Protein AF-A0A2H5WMI2-F1 (afdb_monomer)

Secondary structure (DSSP, 8-state):
-----------------------------EEGGGEEE-TT-EEEEEESS----S-S-TTPPSSEEEEEESSEEEEEEETTEEEEEEPPHHHHHHHHHHHHHHHHHH--PPPPHHHHHHHHHTT--EEEEEEEEE--BTTBPPEEEEEEEEEEEE--HHHHTT-EEEE--TT-EEEE-SEESS---EEEEE-SS--EEEE--TTS----

Sequence (208 aa):
MRIQYTVLILIVWMMLQTPQTRLASRSEAVDSLFVLLKPGQVYTLRFDKPLPVSGKSESERPPYREWGAGYVEFIEVNPRFIRFRTLTLEEALKEVERTNAKIKKWGGEPVNPDSVRSEYEGGSPFNLVYYLWSPPQGNRPAVNKDLLLVSFSIETPQRLTVAHKKRVGTKGLEIKPMLNRTGARLFLIPEGKGSALYIVPSNKRYSP

Mean predicted aligned error: 10.47 Å

Structure (mmCIF, N/CA/C/O backbone):
data_AF-A0A2H5WMI2-F1
#
_entry.id   AF-A0A2H5WMI2-F1
#
loop_
_atom_site.group_PDB
_atom_site.id
_atom_site.type_symbol
_atom_site.label_atom_id
_atom_site.label_alt_id
_atom_site.label_comp_id
_atom_site.label_asym_id
_atom_site.label_entity_id
_atom_site.label_seq_id
_atom_site.pdbx_PDB_ins_code
_atom_site.Cartn_x
_atom_site.Cartn_y
_atom_site.Cartn_z
_atom_site.occupancy
_atom_site.B_iso_or_equiv
_atom_site.auth_seq_id
_atom_site.auth_comp_id
_atom_site.auth_asym_id
_atom_site.auth_atom_id
_atom_site.pdbx_PDB_model_num
ATOM 1 N N . MET A 1 1 ? -40.026 -20.246 80.525 1.00 38.53 1 MET A N 1
ATOM 2 C CA . MET A 1 1 ? -39.147 -20.179 79.332 1.00 38.53 1 MET A CA 1
ATOM 3 C C . MET A 1 1 ? -39.842 -19.261 78.336 1.00 38.53 1 MET A C 1
ATOM 5 O O . MET A 1 1 ? -40.878 -19.656 77.840 1.00 38.53 1 MET A O 1
ATOM 9 N N . ARG A 1 2 ? -39.609 -17.943 78.273 1.00 36.06 2 ARG A N 1
ATOM 10 C CA . ARG A 1 2 ? -38.432 -17.170 77.816 1.00 36.06 2 ARG A CA 1
ATOM 11 C C . ARG A 1 2 ? -37.850 -17.619 76.468 1.00 36.06 2 ARG A C 1
ATOM 13 O O . ARG A 1 2 ? -37.526 -18.790 76.330 1.00 36.06 2 ARG A O 1
ATOM 20 N N . ILE A 1 3 ? -37.597 -16.596 75.632 1.00 35.84 3 ILE A N 1
ATOM 21 C CA . ILE A 1 3 ? -36.818 -16.522 74.375 1.00 35.84 3 ILE A CA 1
ATOM 22 C C . ILE A 1 3 ? -37.688 -16.613 73.109 1.00 35.84 3 ILE A C 1
ATOM 24 O O . ILE A 1 3 ? -38.456 -17.551 72.981 1.00 35.84 3 ILE A O 1
ATOM 28 N N . GLN A 1 4 ? -37.619 -15.738 72.101 1.00 33.47 4 GLN A N 1
ATOM 29 C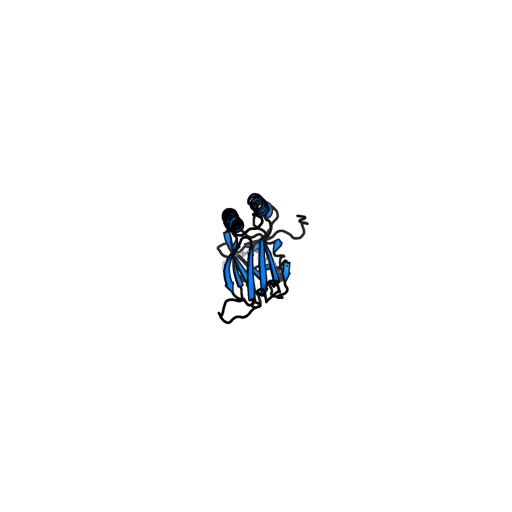 CA . GLN A 1 4 ? -37.089 -14.384 71.862 1.00 33.47 4 GLN A CA 1
ATOM 30 C C . GLN A 1 4 ? -37.690 -13.986 70.497 1.00 33.47 4 GLN A C 1
ATOM 32 O O . GLN A 1 4 ? -37.874 -14.833 69.626 1.00 33.47 4 GLN A O 1
ATOM 37 N N . TYR A 1 5 ? -37.967 -12.700 70.294 1.00 35.34 5 TYR A N 1
ATOM 38 C CA . TYR A 1 5 ? -38.251 -12.145 68.974 1.00 35.34 5 TYR A CA 1
ATOM 39 C C . TYR A 1 5 ? -36.973 -12.147 68.128 1.00 35.34 5 TYR A C 1
ATOM 41 O O . TYR A 1 5 ? -35.933 -11.674 68.590 1.00 35.34 5 TYR A O 1
ATOM 49 N N . THR A 1 6 ? -37.042 -12.582 66.870 1.00 39.09 6 THR A N 1
ATOM 50 C CA . THR A 1 6 ? -36.102 -12.107 65.846 1.00 39.09 6 THR A CA 1
ATOM 51 C C . THR A 1 6 ? -36.822 -11.998 64.512 1.00 39.09 6 THR A C 1
ATOM 53 O O . THR A 1 6 ? -37.135 -12.978 63.845 1.00 39.09 6 THR A O 1
ATOM 56 N N . VAL A 1 7 ? -37.113 -10.749 64.168 1.00 31.86 7 VAL A N 1
ATOM 57 C CA . VAL A 1 7 ? -37.418 -10.280 62.823 1.00 31.86 7 VAL A CA 1
ATOM 58 C C . VAL A 1 7 ? -36.179 -10.527 61.963 1.00 31.86 7 VAL A C 1
ATOM 60 O O . VAL A 1 7 ? -35.108 -10.023 62.295 1.00 31.86 7 VAL A O 1
ATOM 63 N N . LEU A 1 8 ? -36.313 -11.258 60.855 1.00 34.53 8 LEU A N 1
ATOM 64 C CA . LEU A 1 8 ? -35.331 -11.211 59.774 1.00 34.53 8 LEU A CA 1
ATOM 65 C C . LEU A 1 8 ? -36.038 -10.768 58.494 1.00 34.53 8 LEU A C 1
ATOM 67 O O . LEU A 1 8 ? -36.732 -11.529 57.825 1.00 34.53 8 LEU A O 1
ATOM 71 N N . ILE A 1 9 ? -35.874 -9.482 58.205 1.00 36.34 9 ILE A N 1
ATOM 72 C CA . ILE A 1 9 ? -36.142 -8.866 56.912 1.00 36.34 9 ILE A CA 1
ATOM 73 C C . ILE A 1 9 ? -35.125 -9.457 55.933 1.00 36.34 9 ILE A C 1
ATOM 75 O O . ILE A 1 9 ? -33.923 -9.288 56.134 1.00 36.34 9 ILE A O 1
ATOM 79 N N . LEU A 1 10 ? -35.586 -10.129 54.877 1.00 32.78 10 LEU A N 1
ATOM 80 C CA . LEU A 1 10 ? -34.728 -10.523 53.760 1.00 32.78 10 LEU A CA 1
ATOM 81 C C . LEU A 1 10 ? -35.132 -9.717 52.528 1.00 32.78 10 LEU A C 1
ATOM 83 O O . LEU A 1 10 ? -36.207 -9.868 51.952 1.00 32.78 10 LEU A O 1
ATOM 87 N N . ILE A 1 11 ? -34.249 -8.773 52.225 1.00 42.97 11 ILE A N 1
ATOM 88 C CA . ILE A 1 11 ? -34.314 -7.802 51.146 1.00 42.97 11 ILE A CA 1
ATOM 89 C C . ILE A 1 11 ? -34.166 -8.527 49.802 1.00 42.97 11 ILE A C 1
ATOM 91 O O . ILE A 1 11 ? -33.215 -9.269 49.580 1.00 42.97 11 ILE A O 1
ATOM 95 N N . VAL A 1 12 ? -35.142 -8.268 48.932 1.00 35.28 12 VAL A N 1
ATOM 96 C CA . VAL A 1 12 ? -35.130 -8.254 47.461 1.00 35.28 12 VAL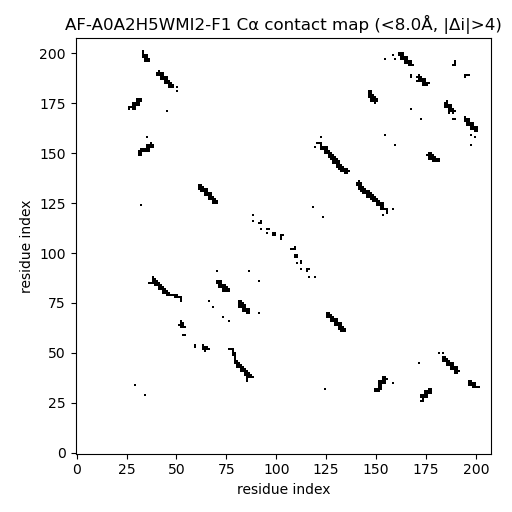 A CA 1
ATOM 97 C C . VAL A 1 12 ? -33.783 -8.568 46.795 1.00 35.28 12 VAL A C 1
ATOM 99 O O . VAL A 1 12 ? -32.854 -7.771 46.873 1.00 35.28 12 VAL A O 1
ATOM 102 N N . TRP A 1 13 ? -33.752 -9.618 45.969 1.00 34.44 13 TRP A N 1
ATOM 103 C CA . TRP A 1 13 ? -32.952 -9.630 44.741 1.00 34.44 13 TRP A CA 1
ATOM 104 C C . TRP A 1 13 ? -33.848 -10.062 43.577 1.00 34.44 13 TRP A C 1
ATOM 106 O O . TRP A 1 13 ? -34.189 -11.232 43.412 1.00 34.44 13 TRP A O 1
ATOM 116 N N . MET A 1 14 ? -34.280 -9.067 42.798 1.00 35.12 14 MET A N 1
ATOM 117 C CA . MET A 1 14 ? -34.905 -9.248 41.492 1.00 35.12 14 MET A CA 1
ATOM 118 C C . MET A 1 14 ? -33.973 -10.083 40.609 1.00 35.12 14 MET A C 1
ATOM 120 O O . MET A 1 14 ? -32.940 -9.595 40.155 1.00 35.12 14 MET A O 1
ATOM 124 N N . MET A 1 15 ? -34.369 -11.312 40.290 1.00 37.91 15 MET A N 1
ATOM 125 C CA . MET A 1 15 ? -33.851 -12.024 39.122 1.00 37.91 15 MET A CA 1
ATOM 126 C C . MET A 1 15 ? -34.508 -11.429 37.870 1.00 37.91 15 MET A C 1
ATOM 128 O O . MET A 1 15 ? -35.387 -12.021 37.252 1.00 37.91 15 MET A O 1
ATOM 132 N N . LEU A 1 16 ? -34.081 -10.219 37.504 1.00 40.75 16 LEU A N 1
ATOM 133 C CA . LEU A 1 16 ? -34.205 -9.701 36.145 1.00 40.75 16 LEU A CA 1
ATOM 134 C C . LEU A 1 16 ? -33.243 -10.518 35.273 1.00 40.75 16 LEU A C 1
ATOM 136 O O . LEU A 1 16 ? -32.111 -10.115 35.015 1.00 40.75 16 LEU A O 1
ATOM 140 N N . GLN A 1 17 ? -33.684 -11.696 34.831 1.00 40.88 17 GLN A N 1
ATOM 141 C CA . GLN A 1 17 ? -33.031 -12.398 33.731 1.00 40.88 17 GLN A CA 1
ATOM 142 C C . GLN A 1 17 ? -33.288 -11.610 32.446 1.00 40.88 17 GLN A C 1
ATOM 144 O O . GLN A 1 17 ? -34.218 -11.875 31.692 1.00 40.88 17 GLN A O 1
ATOM 149 N N . THR A 1 18 ? -32.451 -10.607 32.207 1.00 44.62 18 THR A N 1
ATOM 150 C CA . THR A 1 18 ? -32.216 -10.100 30.860 1.00 44.62 18 THR A CA 1
ATOM 151 C C . THR A 1 18 ? -31.138 -10.977 30.231 1.00 44.62 18 THR A C 1
ATOM 153 O O . THR A 1 18 ? -29.969 -10.851 30.596 1.00 44.62 18 THR A O 1
ATOM 156 N N . PRO A 1 19 ? -31.446 -11.849 29.257 1.00 43.59 19 PRO A N 1
ATOM 157 C CA . PRO A 1 19 ? -30.427 -12.219 28.298 1.00 43.59 19 PRO A CA 1
ATOM 158 C C . PRO A 1 19 ? -30.131 -10.966 27.469 1.00 43.59 19 PRO A C 1
ATOM 160 O O . PRO A 1 19 ? -30.828 -10.634 26.510 1.00 43.59 19 PRO A O 1
ATOM 163 N N . GLN A 1 20 ? -29.096 -10.229 27.878 1.00 43.31 20 GLN A N 1
ATOM 164 C CA . GLN A 1 20 ? -28.432 -9.281 27.002 1.00 43.31 20 GLN A CA 1
ATOM 165 C C . GLN A 1 20 ? -28.013 -10.019 25.727 1.00 43.31 20 GLN A C 1
ATOM 167 O O . GLN A 1 20 ? -27.187 -10.927 25.735 1.00 43.31 20 GLN A O 1
ATOM 172 N N . THR A 1 21 ? -28.617 -9.580 24.627 1.00 40.44 21 THR A N 1
ATOM 173 C CA . THR A 1 21 ? -28.045 -9.457 23.285 1.00 40.44 21 THR A CA 1
ATOM 174 C C . THR A 1 21 ? -26.550 -9.781 23.172 1.00 40.44 21 THR A C 1
ATOM 176 O O . THR A 1 21 ? -25.727 -9.132 23.817 1.00 40.44 21 THR A O 1
ATOM 179 N N . ARG A 1 22 ? -26.188 -10.601 22.183 1.00 35.34 22 ARG A N 1
ATOM 180 C CA . ARG A 1 22 ? -25.551 -10.129 20.936 1.00 35.34 22 ARG A CA 1
ATOM 181 C C . ARG A 1 22 ? -25.157 -11.337 20.090 1.00 35.34 22 ARG A C 1
ATOM 183 O O . ARG A 1 22 ? -24.153 -11.995 20.344 1.00 35.34 22 ARG A O 1
ATOM 190 N N . LEU A 1 23 ? -25.915 -11.557 19.017 1.00 36.38 23 LEU A N 1
ATOM 191 C CA . LEU A 1 23 ? -25.350 -12.093 17.783 1.00 36.38 23 LEU A CA 1
ATOM 192 C C . LEU A 1 23 ? -24.070 -11.302 17.502 1.00 36.38 23 LEU A C 1
ATOM 194 O O . LEU A 1 23 ? -24.118 -10.078 17.369 1.00 36.38 23 LEU A O 1
ATOM 198 N N . ALA A 1 24 ? -22.926 -11.983 17.476 1.00 37.91 24 ALA A N 1
ATOM 199 C CA . ALA A 1 24 ? -21.687 -11.397 17.000 1.00 37.91 24 ALA A CA 1
ATOM 200 C C . ALA A 1 24 ? -21.954 -10.874 15.584 1.00 37.91 24 ALA A C 1
ATOM 202 O O . ALA A 1 24 ? -22.092 -11.664 14.648 1.00 37.91 24 ALA A O 1
ATOM 203 N N . SER A 1 25 ? -22.090 -9.553 15.427 1.00 40.78 25 SER A N 1
ATOM 204 C CA . SER A 1 25 ? -22.190 -8.956 14.102 1.00 40.78 25 SER A CA 1
ATOM 205 C C . SER A 1 25 ? -20.934 -9.390 13.357 1.00 40.78 25 SER A C 1
ATOM 207 O O . SER A 1 25 ? -19.824 -9.064 13.796 1.00 40.78 25 SER A O 1
ATOM 209 N N . ARG A 1 26 ? -21.079 -10.158 12.271 1.00 52.69 26 ARG A N 1
ATOM 210 C CA . ARG A 1 26 ? -19.989 -10.345 11.309 1.00 52.69 26 ARG A CA 1
ATOM 211 C C . ARG A 1 26 ? -19.419 -8.954 11.051 1.00 52.69 26 ARG A C 1
ATOM 213 O O . ARG A 1 26 ? -20.169 -8.074 10.646 1.00 52.69 26 ARG A O 1
ATOM 220 N N . SER A 1 27 ? -18.145 -8.732 11.382 1.00 60.94 27 SER A N 1
ATOM 221 C CA . SER A 1 27 ? -17.505 -7.443 11.127 1.00 60.94 27 SER A CA 1
ATOM 222 C C . SER A 1 27 ? -17.617 -7.178 9.635 1.00 60.94 27 SER A C 1
ATOM 224 O O . SER A 1 27 ? -16.952 -7.845 8.850 1.00 60.94 27 SER A O 1
ATOM 226 N N . GLU A 1 28 ? -18.481 -6.244 9.257 1.00 80.06 28 GLU A N 1
ATOM 227 C CA . GLU A 1 28 ? -18.680 -5.875 7.866 1.00 80.06 28 GLU A CA 1
ATOM 228 C C . GLU A 1 28 ? -17.360 -5.355 7.284 1.00 80.06 28 GLU A C 1
ATOM 230 O O . GLU A 1 28 ? -16.623 -4.612 7.951 1.00 80.06 28 GLU A O 1
ATOM 235 N N . ALA A 1 29 ? -17.043 -5.821 6.075 1.00 90.00 29 ALA A N 1
ATOM 236 C CA . ALA A 1 29 ? -15.851 -5.423 5.345 1.00 90.00 29 ALA A CA 1
ATOM 237 C C . ALA A 1 29 ? -15.993 -3.974 4.862 1.00 90.00 29 ALA A C 1
ATOM 239 O O . ALA A 1 29 ? -17.043 -3.593 4.342 1.00 90.00 29 ALA A O 1
ATOM 240 N N . VAL A 1 30 ? -14.934 -3.187 5.028 1.00 92.38 30 VAL A N 1
ATOM 241 C CA . VAL A 1 30 ? -14.934 -1.732 4.806 1.00 92.38 30 VAL A CA 1
ATOM 242 C C . VAL A 1 30 ? -14.166 -1.410 3.533 1.00 92.38 30 VAL A C 1
ATOM 244 O O . VAL A 1 30 ? -13.091 -1.964 3.329 1.00 92.38 30 VAL A O 1
ATOM 247 N N . ASP A 1 31 ? -14.671 -0.523 2.679 1.00 93.81 31 ASP A N 1
ATOM 248 C CA . ASP A 1 31 ? -13.909 -0.104 1.497 1.00 93.81 31 ASP A CA 1
ATOM 249 C C . ASP A 1 31 ? -12.589 0.542 1.921 1.00 93.81 31 ASP A C 1
ATOM 251 O O . ASP A 1 31 ? -12.562 1.405 2.802 1.00 93.81 31 ASP A O 1
ATOM 255 N N . SER A 1 32 ? -11.484 0.096 1.318 1.00 92.25 32 SER A N 1
ATOM 256 C CA . SER A 1 32 ? -10.137 0.457 1.765 1.00 92.25 32 SER A CA 1
ATOM 257 C C . SER A 1 32 ? -9.923 1.972 1.766 1.00 92.25 32 SER A C 1
ATOM 259 O O . SER A 1 32 ? -9.300 2.499 2.685 1.00 92.25 32 SER A O 1
ATOM 261 N N . LEU A 1 33 ? -10.520 2.669 0.792 1.00 92.81 33 LEU A N 1
ATOM 262 C CA . LEU A 1 33 ? -10.431 4.121 0.626 1.00 92.81 33 LEU A CA 1
ATOM 263 C C . LEU A 1 33 ? -10.968 4.890 1.842 1.00 92.81 33 LEU A C 1
ATOM 265 O O . LEU A 1 33 ? -10.522 5.994 2.128 1.00 92.81 33 LEU A O 1
ATOM 269 N N . PHE A 1 34 ? -11.914 4.311 2.580 1.00 92.75 34 PHE A N 1
ATOM 270 C CA . PHE A 1 34 ? -12.499 4.955 3.753 1.00 92.75 34 PHE A CA 1
ATOM 271 C C . PHE A 1 34 ? -11.721 4.706 5.040 1.00 92.75 34 PHE A C 1
ATOM 273 O O . PHE A 1 34 ? -12.075 5.262 6.079 1.00 92.75 34 PHE A O 1
ATOM 280 N N . VAL A 1 35 ? -10.678 3.881 5.003 1.00 94.38 35 VAL A N 1
ATOM 281 C CA . VAL A 1 35 ? -9.825 3.636 6.162 1.00 94.38 35 VAL A CA 1
ATOM 282 C C . VAL A 1 35 ? -8.726 4.694 6.197 1.00 94.38 35 VAL A C 1
ATOM 284 O O . VAL A 1 35 ? -7.956 4.828 5.247 1.00 94.38 35 VAL A O 1
ATOM 287 N N . LEU A 1 36 ? -8.662 5.439 7.302 1.00 94.06 36 LEU A N 1
ATOM 288 C CA . LEU A 1 36 ? -7.636 6.447 7.546 1.00 94.06 36 LEU A CA 1
ATOM 289 C C . LEU A 1 36 ? -6.423 5.800 8.209 1.00 94.06 36 LEU A C 1
ATOM 291 O O . LEU A 1 36 ? -6.547 5.189 9.276 1.00 94.06 36 LEU A O 1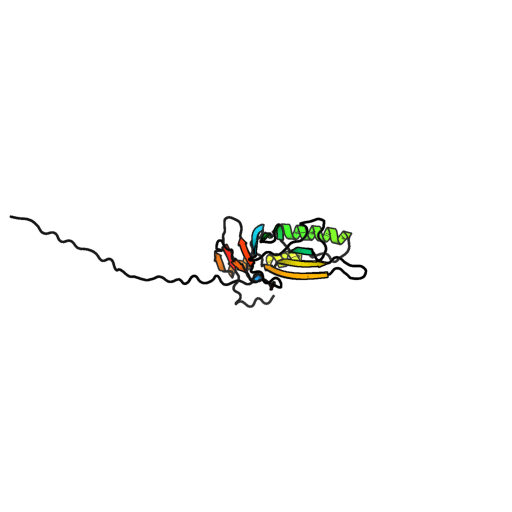
ATOM 295 N N . LEU A 1 37 ? -5.261 5.949 7.579 1.00 94.19 37 LEU A N 1
ATOM 296 C CA . LEU A 1 37 ? -3.987 5.468 8.093 1.00 94.19 37 LEU A CA 1
ATOM 297 C C . LEU A 1 37 ? -3.157 6.636 8.614 1.00 94.19 37 LEU A C 1
ATOM 299 O O . LEU A 1 37 ? -2.911 7.623 7.921 1.00 94.19 37 LEU A O 1
ATOM 303 N N . LYS A 1 38 ? -2.721 6.506 9.863 1.00 93.31 38 LYS A N 1
ATOM 304 C CA . LYS A 1 38 ? -1.858 7.463 10.539 1.00 93.31 38 LYS A CA 1
ATOM 305 C C . LYS A 1 38 ? -0.478 7.540 9.875 1.00 93.31 38 LYS A C 1
ATOM 307 O O . LYS A 1 38 ? 0.158 6.492 9.778 1.00 93.31 38 LYS A O 1
ATOM 312 N N . PRO A 1 39 ? 0.016 8.746 9.536 1.00 93.19 39 PRO A N 1
ATOM 313 C CA . PRO A 1 39 ? 1.385 8.973 9.073 1.00 93.19 39 PRO A CA 1
ATOM 314 C C . PRO A 1 39 ? 2.453 8.328 9.961 1.00 93.19 39 PRO A C 1
ATOM 316 O O . PRO A 1 39 ? 2.358 8.365 11.191 1.00 93.19 39 PRO A O 1
ATOM 319 N N . GLY A 1 40 ? 3.494 7.763 9.347 1.00 93.25 40 GLY A N 1
ATOM 320 C CA . GLY A 1 40 ? 4.611 7.123 10.050 1.00 93.25 40 GLY A CA 1
ATOM 321 C C . GLY A 1 40 ? 4.291 5.787 10.737 1.00 93.25 40 GLY A C 1
ATOM 322 O O . GLY A 1 40 ? 5.205 5.150 11.259 1.00 93.25 40 GLY A O 1
ATOM 323 N N . GLN A 1 41 ? 3.031 5.336 10.756 1.00 94.50 41 GLN A N 1
ATOM 324 C CA . GLN A 1 41 ? 2.642 4.102 11.438 1.00 94.50 41 GLN A CA 1
ATOM 325 C C . GLN A 1 41 ? 2.848 2.867 10.550 1.00 94.50 41 GLN A C 1
ATOM 327 O O . GLN A 1 41 ? 2.739 2.923 9.325 1.00 94.50 41 GLN A O 1
ATOM 332 N N . VAL A 1 42 ? 3.146 1.737 11.197 1.00 96.00 42 VAL A N 1
ATOM 333 C CA . VAL A 1 42 ? 3.293 0.429 10.555 1.00 96.00 42 VAL A CA 1
ATOM 334 C C . VAL A 1 42 ? 1.969 -0.329 10.564 1.00 96.00 42 VAL A C 1
ATOM 336 O O . VAL A 1 42 ? 1.251 -0.360 11.570 1.00 96.00 42 VAL A O 1
ATOM 339 N N . TYR A 1 43 ? 1.679 -0.980 9.444 1.00 96.06 43 TYR A N 1
ATOM 340 C CA . TYR A 1 43 ? 0.511 -1.819 9.249 1.00 96.06 43 TYR A CA 1
ATOM 341 C C . TYR A 1 43 ? 0.907 -3.152 8.623 1.00 96.06 43 TYR A C 1
ATOM 343 O O . TYR A 1 43 ? 1.765 -3.220 7.743 1.00 96.06 43 TYR A O 1
ATOM 351 N N . THR A 1 44 ? 0.208 -4.208 9.031 1.00 96.75 44 THR A N 1
ATOM 352 C CA . THR A 1 44 ? 0.209 -5.492 8.331 1.00 96.75 44 THR A CA 1
ATOM 353 C C . THR A 1 44 ? -1.075 -5.609 7.511 1.00 96.75 44 THR A C 1
ATOM 355 O O . THR A 1 44 ? -2.176 -5.567 8.065 1.00 96.75 44 THR A O 1
ATOM 358 N N . LEU A 1 45 ? -0.951 -5.819 6.202 1.00 97.12 45 LEU A N 1
ATOM 359 C CA . LEU A 1 45 ? -2.046 -6.261 5.343 1.00 97.12 45 LEU A CA 1
ATOM 360 C C . LEU A 1 45 ? -1.914 -7.766 5.108 1.00 97.12 45 LEU A C 1
ATOM 362 O O . LEU A 1 45 ? -1.011 -8.226 4.415 1.00 97.12 45 LEU A O 1
ATOM 366 N N . ARG A 1 46 ? -2.822 -8.534 5.704 1.00 96.88 46 ARG A N 1
ATOM 367 C CA . ARG A 1 46 ? -2.833 -9.998 5.671 1.00 96.88 46 ARG A CA 1
ATOM 368 C C . ARG A 1 46 ? -3.826 -10.525 4.642 1.00 96.88 46 ARG A C 1
ATOM 370 O O . ARG A 1 46 ? -4.899 -9.951 4.461 1.00 96.88 46 ARG A O 1
ATOM 377 N N . PHE A 1 47 ? -3.496 -11.664 4.046 1.00 96.69 47 PHE A N 1
ATOM 378 C CA . PHE A 1 47 ? -4.310 -12.340 3.039 1.00 96.69 47 PHE A CA 1
ATOM 379 C C . PHE A 1 47 ? -4.871 -13.656 3.588 1.00 96.69 47 PHE A C 1
ATOM 381 O O . PHE A 1 47 ? -4.197 -14.369 4.337 1.00 96.69 47 PHE A O 1
ATOM 388 N N . ASP A 1 48 ? -6.102 -14.008 3.219 1.00 96.25 48 ASP A N 1
ATOM 389 C CA . ASP A 1 48 ? -6.678 -15.319 3.562 1.00 96.25 48 ASP A CA 1
ATOM 390 C C . ASP A 1 48 ? -5.981 -16.479 2.831 1.00 96.25 48 ASP A C 1
ATOM 392 O O . ASP A 1 48 ? -5.760 -17.550 3.405 1.00 96.25 48 ASP A O 1
ATOM 396 N N . LYS A 1 49 ? -5.564 -16.246 1.587 1.00 96.38 49 LYS A N 1
ATOM 397 C CA . LYS A 1 49 ? -4.794 -17.173 0.754 1.00 96.38 49 LYS A CA 1
ATOM 398 C C . LYS A 1 49 ? -3.490 -16.533 0.269 1.00 96.38 49 LYS A C 1
ATOM 400 O O . LYS A 1 49 ? -3.411 -15.309 0.205 1.00 96.38 49 LYS A O 1
ATOM 405 N N . PRO A 1 50 ? -2.457 -17.330 -0.064 1.00 95.94 50 PRO A N 1
ATOM 406 C CA . PRO A 1 50 ? -1.190 -16.774 -0.508 1.00 95.94 50 PRO A CA 1
ATOM 407 C C . PRO A 1 50 ? -1.325 -15.984 -1.818 1.00 95.94 50 PRO A C 1
ATOM 409 O O . PRO A 1 50 ? -1.959 -16.459 -2.759 1.00 95.94 50 PRO A O 1
ATOM 412 N N . LEU A 1 51 ? -0.661 -14.835 -1.896 1.00 95.25 51 LEU A N 1
ATOM 413 C CA . LEU A 1 51 ? -0.396 -14.072 -3.112 1.00 95.25 51 LEU A CA 1
ATOM 414 C C . LEU A 1 51 ? 1.086 -14.260 -3.471 1.00 95.25 51 LEU A C 1
ATOM 416 O O . LEU A 1 51 ? 1.936 -13.699 -2.787 1.00 95.25 51 LEU A O 1
ATOM 420 N N . PRO A 1 52 ? 1.442 -15.089 -4.470 1.00 91.00 52 PRO A N 1
ATOM 421 C CA . PRO A 1 52 ? 2.843 -15.382 -4.774 1.00 91.00 52 PRO A CA 1
ATOM 422 C C . PRO A 1 52 ? 3.634 -14.112 -5.099 1.00 91.00 52 PRO A C 1
ATOM 424 O O . PRO A 1 52 ? 3.134 -13.244 -5.807 1.00 91.00 52 PRO A O 1
ATOM 427 N N . VAL A 1 53 ? 4.866 -14.013 -4.614 1.00 90.00 53 VAL A N 1
ATOM 428 C CA . VAL A 1 53 ? 5.749 -12.870 -4.875 1.00 90.00 53 VAL A CA 1
ATOM 429 C C . VAL A 1 53 ? 7.028 -13.406 -5.491 1.00 90.00 53 VAL A C 1
ATOM 431 O O . VAL A 1 53 ? 7.598 -14.364 -4.958 1.00 90.00 53 VAL A O 1
ATOM 434 N N . SER A 1 54 ? 7.411 -12.817 -6.617 1.00 87.81 54 SER A N 1
ATOM 435 C CA . SER A 1 54 ? 8.605 -13.181 -7.372 1.00 87.81 54 SER A CA 1
ATOM 436 C C . SER A 1 54 ? 9.881 -12.641 -6.723 1.00 87.81 54 SER A C 1
ATOM 438 O O . SER A 1 54 ? 9.824 -11.798 -5.831 1.00 87.81 54 SER A O 1
ATOM 440 N N . GLY A 1 55 ? 11.040 -13.151 -7.142 1.00 73.75 55 GLY A N 1
ATOM 441 C CA . GLY A 1 55 ? 12.349 -12.770 -6.592 1.00 73.75 55 GLY A CA 1
ATOM 442 C C . GLY A 1 55 ? 12.822 -13.672 -5.450 1.00 73.75 55 GLY A C 1
ATOM 443 O O . GLY A 1 55 ? 13.715 -13.304 -4.694 1.00 73.75 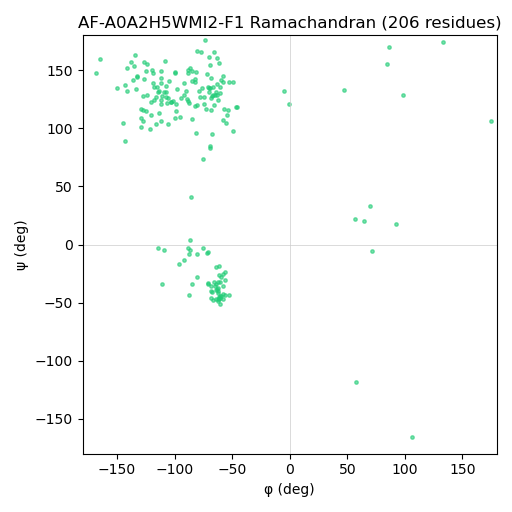55 GLY A O 1
ATOM 444 N N . LYS A 1 56 ? 12.228 -14.866 -5.315 1.00 68.69 56 LYS A N 1
ATOM 445 C CA . LYS A 1 56 ? 12.660 -15.881 -4.334 1.00 68.69 56 LYS A CA 1
ATOM 446 C C . LYS A 1 56 ? 13.683 -16.875 -4.886 1.00 68.69 56 LYS A C 1
ATOM 448 O O . LYS A 1 56 ? 14.275 -17.622 -4.114 1.00 68.69 56 LYS A O 1
ATOM 453 N N . SER A 1 57 ? 13.872 -16.907 -6.204 1.00 72.94 57 SER A N 1
ATOM 454 C CA . SER A 1 57 ? 14.865 -17.741 -6.879 1.00 72.94 57 SER A CA 1
ATOM 455 C C . SER A 1 57 ? 15.449 -16.989 -8.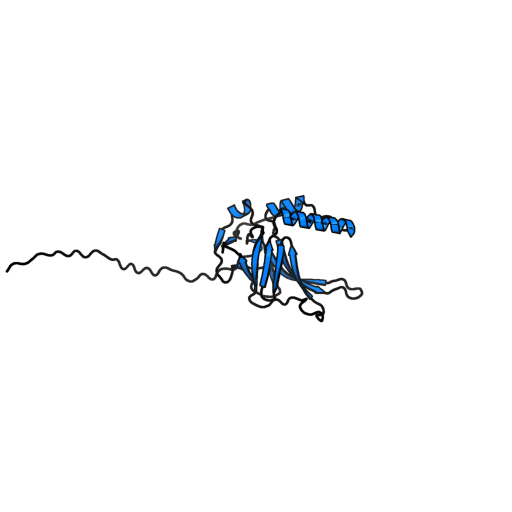067 1.00 72.94 57 SER A C 1
ATOM 457 O O . SER A 1 57 ? 14.707 -16.402 -8.849 1.00 72.94 57 SER A O 1
ATOM 459 N N . GLU A 1 58 ? 16.765 -17.080 -8.249 1.00 70.19 58 GLU A N 1
ATOM 460 C CA . GLU A 1 58 ? 17.474 -16.540 -9.420 1.00 70.19 58 GLU A CA 1
ATOM 461 C C . GLU A 1 58 ? 17.022 -17.186 -10.744 1.00 70.19 58 GLU A C 1
ATOM 463 O O . GLU A 1 58 ? 17.229 -16.628 -11.817 1.00 70.19 58 GLU A O 1
ATOM 468 N N . SER A 1 59 ? 16.372 -18.353 -10.677 1.00 80.38 59 SER A N 1
ATOM 469 C CA . SER A 1 59 ? 15.867 -19.089 -11.845 1.00 80.38 59 SER A CA 1
ATOM 470 C C . SER A 1 59 ? 14.450 -18.694 -12.279 1.00 80.38 59 SER A C 1
ATOM 472 O O . SER A 1 59 ? 13.930 -19.232 -13.263 1.00 80.38 59 SER A O 1
ATOM 474 N N . GLU A 1 60 ? 13.797 -17.787 -11.548 1.00 83.88 60 GLU A N 1
ATOM 475 C CA . GLU A 1 60 ? 12.411 -17.421 -11.810 1.00 83.88 60 GLU A CA 1
ATOM 476 C C . GLU A 1 60 ? 12.274 -16.673 -13.145 1.00 83.88 60 GLU A C 1
ATOM 478 O O . GLU A 1 60 ? 12.965 -15.690 -13.423 1.00 83.88 60 GLU A O 1
ATOM 483 N N . ARG A 1 61 ? 11.361 -17.156 -13.993 1.00 86.19 61 ARG A N 1
ATOM 484 C CA . ARG A 1 61 ? 11.079 -16.575 -15.310 1.00 86.19 61 ARG A CA 1
ATOM 485 C C . ARG A 1 61 ? 9.830 -15.690 -15.252 1.00 86.19 61 ARG A C 1
ATOM 487 O O . ARG A 1 61 ? 8.906 -16.015 -14.505 1.00 86.19 61 ARG A O 1
ATOM 494 N N . PRO A 1 62 ? 9.758 -14.624 -16.070 1.00 87.06 62 PRO A N 1
ATOM 495 C CA . PRO A 1 62 ? 8.563 -13.794 -16.156 1.00 87.06 62 PRO A CA 1
ATOM 496 C C . PRO A 1 62 ? 7.336 -14.593 -16.647 1.00 87.06 62 PRO A C 1
ATOM 498 O O . PRO A 1 62 ? 7.502 -15.587 -17.361 1.00 87.06 62 PRO A O 1
ATOM 501 N N . PRO A 1 63 ? 6.100 -14.149 -16.335 1.00 89.69 63 PRO A N 1
ATOM 502 C CA . PRO A 1 63 ? 5.766 -12.887 -15.671 1.00 89.69 63 PRO A CA 1
ATOM 503 C C . PRO A 1 63 ? 6.037 -12.901 -14.161 1.00 89.69 63 PRO A C 1
ATOM 505 O O . PRO A 1 63 ? 5.644 -13.831 -13.455 1.00 89.69 63 PRO A O 1
ATOM 508 N N . TYR A 1 64 ? 6.659 -11.828 -13.678 1.00 92.25 64 TYR A N 1
ATOM 509 C CA . TYR A 1 64 ? 6.959 -11.605 -12.270 1.00 92.25 64 TYR A CA 1
ATOM 510 C C . TYR A 1 64 ? 5.737 -11.056 -11.535 1.00 92.25 64 TYR A C 1
ATOM 512 O O . TYR A 1 64 ? 4.913 -10.353 -12.119 1.00 92.25 64 TYR A O 1
ATOM 520 N N . ARG A 1 65 ? 5.600 -11.398 -10.255 1.00 93.38 65 ARG A N 1
ATOM 521 C CA . ARG A 1 65 ? 4.535 -10.929 -9.364 1.00 93.38 65 ARG A CA 1
ATOM 522 C C . ARG A 1 65 ? 5.133 -10.052 -8.287 1.00 93.38 65 ARG A C 1
ATOM 524 O O . ARG A 1 65 ? 5.855 -10.547 -7.422 1.00 93.38 65 ARG A O 1
ATOM 531 N N . GLU A 1 66 ? 4.794 -8.777 -8.318 1.00 92.94 66 GLU A N 1
ATOM 532 C CA . GLU A 1 66 ? 5.441 -7.772 -7.484 1.00 92.94 66 GLU A CA 1
ATOM 533 C C . GLU A 1 66 ? 4.424 -6.854 -6.816 1.00 92.94 66 GLU A C 1
ATOM 535 O O . GLU A 1 66 ? 3.251 -6.790 -7.200 1.00 92.94 66 GLU A O 1
ATOM 540 N N . TRP A 1 67 ? 4.897 -6.160 -5.784 1.00 93.44 67 TRP A N 1
ATOM 541 C CA . TRP A 1 67 ? 4.162 -5.109 -5.102 1.00 93.44 67 TRP A CA 1
ATOM 542 C C . TRP A 1 67 ? 4.781 -3.753 -5.420 1.00 93.44 67 TRP A C 1
ATOM 544 O O . TRP A 1 67 ? 5.990 -3.569 -5.318 1.00 93.44 67 TRP A O 1
ATOM 554 N N . GLY A 1 68 ? 3.932 -2.804 -5.792 1.00 89.06 68 GLY A N 1
ATOM 555 C CA . GLY A 1 68 ? 4.247 -1.396 -5.962 1.00 89.06 68 GLY A CA 1
ATOM 556 C C . GLY A 1 68 ? 3.551 -0.579 -4.881 1.00 89.06 68 GLY A C 1
ATOM 557 O O . GLY A 1 68 ? 2.471 -0.943 -4.405 1.00 89.06 68 GLY A O 1
ATOM 558 N N . ALA A 1 69 ? 4.181 0.521 -4.494 1.00 85.12 69 ALA A N 1
ATOM 559 C CA . ALA A 1 69 ? 3.699 1.418 -3.459 1.00 85.12 69 ALA A CA 1
ATOM 560 C C . ALA A 1 69 ? 3.862 2.871 -3.897 1.00 85.12 69 ALA A C 1
ATOM 562 O O . ALA A 1 69 ? 4.877 3.230 -4.488 1.00 85.12 69 ALA A O 1
ATOM 563 N N . GLY A 1 70 ? 2.878 3.699 -3.552 1.00 81.31 70 GLY A N 1
ATOM 564 C CA . GLY A 1 70 ? 3.051 5.144 -3.425 1.00 81.31 70 GLY A CA 1
ATOM 565 C C . GLY A 1 70 ? 2.926 5.539 -1.956 1.00 81.31 70 GLY A C 1
ATOM 566 O O . GLY A 1 70 ? 2.065 5.002 -1.260 1.00 81.31 70 GLY A O 1
ATOM 567 N N . TYR A 1 71 ? 3.775 6.455 -1.483 1.00 81.69 71 TYR A N 1
ATOM 568 C CA . TYR A 1 71 ? 3.731 7.025 -0.125 1.00 81.69 71 TYR A CA 1
ATOM 569 C C . TYR A 1 71 ? 3.797 6.016 1.035 1.00 81.69 71 TYR A C 1
ATOM 571 O O . TYR A 1 71 ? 3.415 6.328 2.169 1.00 81.69 71 TYR A O 1
ATOM 579 N N . VAL A 1 72 ? 4.318 4.814 0.785 1.00 91.31 72 VAL A N 1
ATOM 580 C CA . VAL A 1 72 ? 4.635 3.840 1.830 1.00 91.31 72 VAL A CA 1
ATOM 581 C C . VAL A 1 72 ? 6.000 3.213 1.596 1.00 91.31 72 VAL A C 1
ATOM 583 O O . VAL A 1 72 ? 6.455 3.063 0.466 1.00 91.31 72 VAL A O 1
ATOM 586 N N . GLU A 1 73 ? 6.609 2.771 2.684 1.00 93.25 73 GLU A N 1
ATOM 587 C CA . GLU A 1 73 ? 7.812 1.953 2.691 1.00 93.25 73 GLU A CA 1
ATOM 588 C C . GLU A 1 73 ? 7.429 0.502 3.003 1.00 93.25 73 GLU A C 1
ATOM 590 O O . GLU A 1 73 ? 6.822 0.223 4.043 1.00 93.25 73 GLU A O 1
ATOM 595 N N . PHE A 1 74 ? 7.772 -0.440 2.121 1.00 94.56 74 PHE A N 1
ATOM 596 C CA . PHE A 1 74 ? 7.614 -1.864 2.416 1.00 94.56 74 PHE A CA 1
ATOM 597 C C . PHE A 1 74 ? 8.700 -2.322 3.392 1.00 94.56 74 PHE A C 1
ATOM 599 O O . PHE A 1 74 ? 9.886 -2.252 3.091 1.00 94.56 74 PHE A O 1
ATOM 606 N N . ILE A 1 75 ? 8.276 -2.832 4.547 1.00 96.50 75 ILE A N 1
ATOM 607 C CA . ILE A 1 75 ? 9.156 -3.434 5.556 1.00 96.50 75 ILE A CA 1
ATOM 608 C C . ILE A 1 75 ? 9.363 -4.915 5.244 1.00 96.50 75 ILE A C 1
ATOM 610 O O . ILE A 1 75 ? 10.471 -5.433 5.344 1.00 96.50 75 ILE A O 1
ATOM 614 N N . GLU A 1 76 ? 8.283 -5.611 4.885 1.00 95.50 76 GLU A N 1
ATOM 615 C CA . GLU A 1 76 ? 8.321 -7.041 4.595 1.00 95.50 76 GLU A CA 1
ATOM 616 C C . GLU A 1 76 ? 7.259 -7.401 3.561 1.00 95.50 76 GLU A C 1
ATOM 618 O O . GLU A 1 76 ? 6.099 -7.002 3.676 1.00 95.50 76 GLU A O 1
ATOM 623 N N . VAL A 1 77 ? 7.644 -8.200 2.568 1.00 94.62 77 VAL A N 1
ATOM 624 C CA . VAL A 1 77 ? 6.733 -8.708 1.543 1.00 94.62 77 VAL A CA 1
ATOM 625 C C . VAL A 1 77 ? 6.747 -10.232 1.581 1.00 94.62 77 VAL A C 1
ATOM 627 O O . VAL A 1 77 ? 7.731 -10.885 1.236 1.00 94.62 77 VAL A O 1
ATOM 630 N N . ASN A 1 78 ? 5.630 -10.815 2.006 1.00 93.94 78 ASN A N 1
ATOM 631 C CA . ASN A 1 78 ? 5.446 -12.250 2.159 1.00 93.94 78 ASN A CA 1
ATOM 632 C C . ASN A 1 78 ? 4.209 -12.708 1.365 1.00 93.94 78 ASN A C 1
ATOM 634 O O . ASN A 1 78 ? 3.225 -11.977 1.265 1.00 93.94 78 ASN A O 1
ATOM 638 N N . PRO A 1 79 ? 4.170 -13.949 0.846 1.00 95.38 79 PRO A N 1
ATOM 639 C CA . PRO A 1 79 ? 2.968 -14.440 0.190 1.00 95.38 79 PRO A CA 1
ATOM 640 C C . PRO A 1 79 ? 1.704 -14.401 1.050 1.00 95.38 79 PRO A C 1
ATOM 642 O O . PRO A 1 79 ? 0.611 -14.395 0.507 1.00 95.38 79 PRO A O 1
ATOM 645 N N . ARG A 1 80 ? 1.806 -14.399 2.382 1.00 96.44 80 ARG A N 1
ATOM 646 C CA . ARG A 1 80 ? 0.643 -14.347 3.285 1.00 96.44 80 ARG A CA 1
ATOM 647 C C . ARG A 1 80 ? 0.307 -12.945 3.787 1.00 96.44 80 ARG A C 1
ATOM 649 O O . ARG A 1 80 ? -0.796 -12.756 4.304 1.00 96.44 80 ARG A O 1
ATOM 656 N N . PHE A 1 81 ? 1.228 -11.995 3.677 1.00 96.38 81 PHE A N 1
ATOM 657 C CA . PHE A 1 81 ? 1.033 -10.640 4.173 1.00 96.38 81 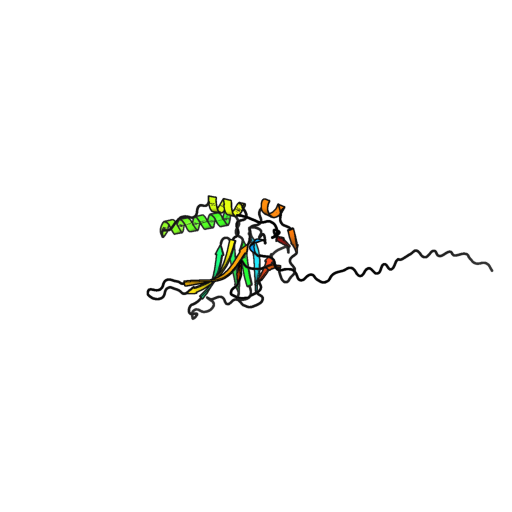PHE A CA 1
ATOM 658 C C . PHE A 1 81 ? 2.069 -9.670 3.604 1.00 96.38 81 PHE A C 1
ATOM 660 O O . PHE A 1 81 ? 3.167 -10.063 3.226 1.00 96.38 81 PHE A O 1
ATOM 667 N N . ILE A 1 82 ? 1.755 -8.383 3.647 1.00 96.56 82 ILE A N 1
ATOM 668 C CA . ILE A 1 82 ? 2.743 -7.314 3.500 1.00 96.56 82 ILE A CA 1
ATOM 669 C C . ILE A 1 82 ? 2.756 -6.468 4.769 1.00 96.56 82 ILE A C 1
ATOM 671 O O . ILE A 1 82 ? 1.702 -6.172 5.336 1.00 96.56 82 ILE A O 1
ATOM 675 N N . ARG A 1 83 ? 3.948 -6.089 5.218 1.00 97.19 83 ARG A N 1
ATOM 676 C CA . ARG A 1 83 ? 4.154 -5.096 6.272 1.00 97.19 83 ARG A CA 1
ATOM 677 C C . ARG A 1 83 ? 4.685 -3.839 5.628 1.00 97.19 83 ARG A C 1
ATOM 679 O O . ARG A 1 83 ? 5.666 -3.886 4.887 1.00 97.19 83 ARG A O 1
ATOM 686 N N . PHE A 1 84 ? 4.033 -2.724 5.903 1.00 96.25 84 PHE A N 1
ATOM 687 C CA . PHE A 1 84 ? 4.400 -1.441 5.331 1.00 96.25 84 PHE A CA 1
ATOM 688 C C . PHE A 1 84 ? 4.251 -0.337 6.364 1.00 96.25 84 PHE A C 1
ATOM 690 O O . PHE A 1 84 ? 3.432 -0.421 7.281 1.00 96.25 84 PHE A O 1
ATOM 697 N N . ARG A 1 85 ? 5.048 0.709 6.196 1.00 95.69 85 ARG A N 1
ATOM 698 C CA . ARG A 1 85 ? 4.975 1.937 6.973 1.00 95.69 85 ARG A CA 1
ATOM 699 C C . ARG A 1 85 ? 4.486 3.049 6.069 1.00 95.69 85 ARG A C 1
ATOM 701 O O . ARG A 1 85 ? 5.053 3.269 5.005 1.00 95.69 85 ARG A O 1
ATOM 708 N N . THR A 1 86 ? 3.451 3.762 6.483 1.00 93.75 86 THR A N 1
ATOM 709 C CA . THR A 1 86 ? 3.055 4.990 5.784 1.00 93.75 86 THR A CA 1
ATOM 710 C C . THR A 1 86 ? 4.138 6.043 5.955 1.00 93.75 86 THR A C 1
ATOM 712 O O . THR A 1 86 ? 4.609 6.239 7.080 1.00 93.75 86 THR A O 1
ATOM 715 N N . LEU A 1 87 ? 4.505 6.737 4.883 1.00 93.12 87 LEU A N 1
ATOM 716 C CA . LEU A 1 87 ? 5.428 7.861 4.980 1.00 93.12 87 LEU A CA 1
ATOM 717 C C . LEU A 1 87 ? 4.764 9.037 5.701 1.00 93.12 87 LEU A C 1
ATOM 719 O O . LEU A 1 87 ? 3.541 9.163 5.726 1.00 93.12 87 LEU A O 1
ATOM 723 N N . THR A 1 88 ? 5.576 9.881 6.322 1.00 94.25 88 THR A N 1
ATOM 724 C CA . THR A 1 88 ? 5.168 11.227 6.738 1.00 94.25 88 THR A CA 1
ATOM 725 C C . THR A 1 88 ? 5.218 12.191 5.549 1.00 94.25 88 THR A C 1
ATOM 727 O O . THR A 1 88 ? 5.831 11.885 4.526 1.00 94.25 88 THR A O 1
ATOM 730 N N . LEU A 1 89 ? 4.623 13.381 5.684 1.00 92.94 89 LEU A N 1
ATOM 731 C CA . LEU A 1 89 ? 4.707 14.422 4.654 1.00 92.94 89 LEU A CA 1
ATOM 732 C C . LEU A 1 89 ? 6.166 14.785 4.329 1.00 92.94 89 LEU A C 1
ATOM 734 O O . LEU A 1 89 ? 6.526 14.898 3.163 1.00 92.94 89 LEU A O 1
ATOM 738 N N . GLU A 1 90 ? 7.015 14.929 5.348 1.00 94.75 90 GLU A N 1
ATOM 739 C CA . GLU A 1 90 ? 8.436 15.242 5.161 1.00 94.75 90 GLU A CA 1
ATOM 740 C C . GLU A 1 90 ? 9.147 14.156 4.340 1.00 94.75 90 GLU A C 1
ATOM 742 O O . GLU A 1 90 ? 9.883 14.449 3.398 1.00 94.75 90 GLU A O 1
ATOM 747 N N . GLU A 1 91 ? 8.881 12.887 4.650 1.00 94.38 91 GLU A N 1
ATOM 748 C CA . GLU A 1 91 ? 9.457 11.753 3.926 1.00 94.38 91 GLU A CA 1
ATOM 749 C C . GLU A 1 91 ? 8.941 11.662 2.486 1.00 94.38 91 GLU A C 1
ATOM 751 O O . GLU A 1 91 ? 9.731 11.419 1.573 1.00 94.38 91 GLU A O 1
ATOM 756 N N . ALA A 1 92 ? 7.646 11.906 2.274 1.00 91.12 92 ALA A N 1
ATOM 757 C CA . ALA A 1 92 ? 7.032 11.950 0.951 1.00 91.12 92 ALA A CA 1
ATOM 758 C C . ALA A 1 92 ? 7.643 13.058 0.077 1.00 91.12 92 ALA A C 1
ATOM 760 O O . ALA A 1 92 ? 8.006 12.817 -1.074 1.00 91.12 92 ALA A O 1
ATOM 761 N N . LEU A 1 93 ? 7.829 14.262 0.627 1.00 93.31 93 LEU A N 1
ATOM 762 C CA . LEU A 1 93 ? 8.470 15.374 -0.082 1.00 93.31 93 LEU A CA 1
ATOM 763 C C . LEU A 1 93 ? 9.935 15.063 -0.412 1.00 93.31 93 LEU A C 1
ATOM 765 O O . LEU A 1 93 ? 10.389 15.320 -1.526 1.00 93.31 93 LEU A O 1
ATOM 769 N N . LYS A 1 94 ? 10.660 14.413 0.501 1.00 93.62 94 LYS A N 1
ATOM 770 C CA . LYS A 1 94 ? 12.035 13.959 0.252 1.00 93.62 94 LYS A CA 1
ATOM 771 C C . LYS A 1 94 ? 12.117 12.904 -0.855 1.00 93.62 94 LYS A C 1
ATOM 773 O O . LYS A 1 94 ? 13.097 12.850 -1.602 1.00 93.62 94 LYS A O 1
ATOM 778 N N . GLU A 1 95 ? 11.111 12.042 -0.979 1.00 89.19 95 GLU A N 1
ATOM 779 C CA . GLU A 1 95 ? 11.016 11.085 -2.082 1.00 89.19 95 GLU A CA 1
ATOM 780 C C . GLU A 1 95 ? 10.753 11.782 -3.424 1.00 89.19 95 GLU A C 1
ATOM 782 O O . GLU A 1 95 ? 11.390 11.442 -4.427 1.00 89.19 95 GLU A O 1
ATOM 787 N N . VAL A 1 96 ? 9.903 12.811 -3.434 1.00 89.75 96 VAL A N 1
ATOM 788 C CA . VAL A 1 96 ? 9.669 13.673 -4.605 1.00 89.75 96 VAL A CA 1
ATOM 789 C C . VAL A 1 96 ? 10.953 14.376 -5.033 1.00 89.75 96 VAL A C 1
ATOM 791 O O . VAL A 1 96 ? 11.309 14.330 -6.208 1.00 89.75 96 VAL A O 1
ATOM 794 N N . GLU A 1 97 ? 11.708 14.955 -4.100 1.00 91.50 97 GLU A N 1
ATOM 795 C CA . GLU A 1 97 ? 13.000 15.591 -4.391 1.00 91.50 97 GLU A CA 1
ATOM 796 C C . GLU A 1 97 ? 13.987 14.613 -5.039 1.00 91.50 97 GLU A C 1
ATOM 798 O O . GLU A 1 97 ? 14.596 14.917 -6.069 1.00 91.50 97 GLU A O 1
ATOM 803 N N . ARG A 1 98 ? 14.115 13.402 -4.479 1.00 89.81 98 ARG A N 1
ATOM 804 C CA . ARG A 1 98 ? 14.963 12.340 -5.047 1.00 89.81 98 ARG A CA 1
ATOM 805 C C . ARG A 1 98 ? 14.495 11.923 -6.438 1.00 89.81 98 ARG A C 1
ATOM 807 O O . ARG A 1 98 ? 15.327 11.670 -7.312 1.00 89.81 98 ARG A O 1
ATOM 814 N N . THR A 1 99 ? 13.186 11.837 -6.642 1.00 87.19 99 THR A N 1
ATOM 815 C CA . THR A 1 99 ? 12.578 11.474 -7.926 1.00 87.19 99 THR A CA 1
ATOM 816 C C . THR A 1 99 ? 12.843 12.552 -8.969 1.00 87.19 99 THR A C 1
ATOM 818 O O . THR A 1 99 ? 13.374 12.248 -10.034 1.00 87.19 99 THR A O 1
ATOM 821 N N . ASN A 1 100 ? 12.619 13.820 -8.633 1.00 90.25 100 ASN A N 1
ATOM 822 C CA . ASN A 1 100 ? 12.908 14.958 -9.502 1.00 90.25 100 ASN A CA 1
ATOM 823 C C . ASN A 1 100 ? 14.400 15.073 -9.834 1.00 90.25 100 ASN A C 1
ATOM 825 O O . ASN A 1 100 ? 14.756 15.364 -10.976 1.00 90.25 100 ASN A O 1
ATOM 829 N N . ALA A 1 101 ? 15.291 14.778 -8.881 1.00 90.94 101 ALA A N 1
ATOM 830 C CA . ALA A 1 101 ? 16.730 14.729 -9.134 1.00 90.94 101 ALA A CA 1
ATOM 831 C C . ALA A 1 101 ? 17.106 13.632 -10.149 1.00 90.94 101 ALA A C 1
ATOM 833 O O . ALA A 1 101 ? 17.959 13.854 -11.011 1.00 90.94 101 ALA A O 1
ATOM 834 N N . LYS A 1 102 ? 16.450 12.463 -10.091 1.00 87.19 102 LYS A N 1
ATOM 835 C CA . LYS A 1 102 ? 16.610 11.405 -11.101 1.00 87.19 102 LYS A CA 1
ATOM 836 C C . LYS A 1 102 ? 16.028 11.832 -12.449 1.00 87.19 102 LYS A C 1
ATOM 838 O O . LYS A 1 102 ? 16.709 11.682 -13.457 1.00 87.19 102 LYS A O 1
ATOM 843 N N . ILE A 1 103 ? 14.826 12.403 -12.477 1.00 87.94 103 ILE A N 1
ATOM 844 C CA . ILE A 1 103 ? 14.167 12.883 -13.705 1.00 87.94 103 ILE A CA 1
ATOM 845 C C . ILE A 1 103 ? 15.033 13.924 -14.416 1.00 87.94 103 ILE A C 1
ATOM 847 O O . ILE A 1 103 ? 15.251 13.823 -15.619 1.00 87.94 103 ILE A O 1
ATOM 851 N N . LYS A 1 104 ? 15.644 14.857 -13.676 1.00 86.38 104 LYS A N 1
ATOM 852 C CA . LYS A 1 104 ? 16.592 15.830 -14.240 1.00 86.38 104 LYS A CA 1
ATOM 853 C C . LYS A 1 104 ? 17.766 15.165 -14.973 1.00 86.38 104 LYS A C 1
ATOM 855 O O . LYS A 1 104 ? 18.299 15.743 -15.914 1.00 86.38 104 LYS A O 1
ATOM 860 N N . LYS A 1 105 ? 18.178 13.966 -14.548 1.00 85.25 105 LYS A N 1
ATOM 861 C CA . LYS A 1 105 ? 19.271 13.201 -15.163 1.00 85.25 105 LYS A CA 1
ATOM 862 C C . LYS A 1 105 ? 18.819 12.348 -16.355 1.00 85.25 105 LYS A C 1
ATOM 864 O O . LYS A 1 105 ? 19.608 12.162 -17.275 1.00 85.25 105 LYS A O 1
ATOM 869 N N . TRP A 1 106 ? 17.598 11.815 -16.329 1.00 78.75 106 TRP A N 1
ATOM 870 C CA . TRP A 1 106 ? 17.134 10.786 -17.274 1.00 78.75 106 TRP A CA 1
ATOM 871 C C . TRP A 1 106 ? 15.997 11.237 -18.208 1.00 78.75 106 TRP A C 1
ATOM 873 O O . TRP A 1 106 ? 15.608 10.479 -19.092 1.00 78.75 106 TRP A O 1
ATOM 883 N N . GLY A 1 107 ? 15.499 12.465 -18.048 1.00 77.12 107 GLY A N 1
ATOM 884 C CA . GLY A 1 107 ? 14.331 12.989 -18.757 1.00 77.12 107 GLY A CA 1
ATOM 885 C C . GLY A 1 107 ? 13.007 12.603 -18.085 1.00 77.12 107 GLY A C 1
ATOM 886 O O . GLY A 1 107 ? 12.927 11.622 -17.346 1.00 77.12 107 GLY A O 1
ATOM 887 N N . GLY A 1 108 ? 11.966 13.406 -18.325 1.00 81.75 108 GLY A N 1
ATOM 888 C CA . GLY A 1 108 ? 10.624 13.241 -17.754 1.00 81.75 108 GLY A CA 1
ATOM 889 C C . GLY A 1 108 ? 10.059 14.546 -17.190 1.00 81.75 108 GLY A C 1
ATOM 890 O O . GLY A 1 108 ? 10.750 15.565 -17.138 1.00 81.75 108 GLY A O 1
ATOM 891 N N . GLU A 1 109 ? 8.798 14.510 -16.769 1.00 85.00 109 GLU A N 1
ATOM 892 C CA . GLU A 1 109 ? 8.126 15.651 -16.146 1.00 85.00 109 GLU A CA 1
ATOM 893 C C . GLU A 1 109 ? 8.341 15.624 -14.623 1.00 85.00 109 GLU A C 1
ATOM 895 O O . GLU A 1 109 ? 8.069 14.598 -13.994 1.00 85.00 109 GLU A O 1
ATOM 900 N N . PRO A 1 110 ? 8.866 16.702 -14.013 1.00 87.69 110 PRO A N 1
ATOM 901 C CA . PRO A 1 110 ? 9.071 16.749 -12.574 1.00 87.69 110 PRO A CA 1
ATOM 902 C C . PRO A 1 110 ? 7.733 16.778 -11.830 1.00 87.69 110 PRO A C 1
ATOM 904 O O . PRO A 1 110 ? 6.786 17.453 -12.224 1.00 87.69 110 PRO A O 1
ATOM 907 N N . VAL A 1 111 ? 7.688 16.095 -10.692 1.00 86.88 111 VAL A N 1
ATOM 908 C CA . VAL A 1 111 ? 6.539 16.105 -9.787 1.00 86.88 111 VAL A CA 1
ATOM 909 C C . VAL A 1 111 ? 6.554 17.400 -8.976 1.00 86.88 111 VAL A C 1
ATOM 911 O O . VAL A 1 111 ? 7.560 17.717 -8.340 1.00 86.88 111 VAL A O 1
ATOM 914 N N . ASN A 1 112 ? 5.449 18.147 -8.967 1.00 90.88 112 ASN A N 1
ATOM 915 C CA . ASN A 1 112 ? 5.332 19.384 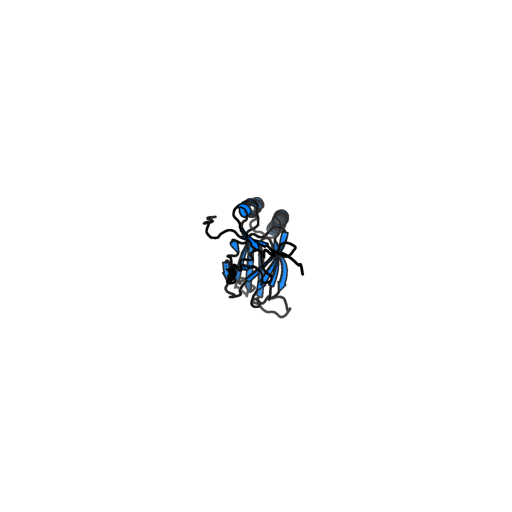-8.192 1.00 90.88 112 ASN A CA 1
ATOM 916 C C . ASN A 1 112 ? 5.200 19.084 -6.677 1.00 90.88 112 ASN A C 1
ATOM 918 O O . ASN A 1 112 ? 4.182 18.513 -6.270 1.00 90.88 112 ASN A O 1
ATOM 922 N N . PRO A 1 113 ? 6.160 19.497 -5.822 1.00 91.25 113 PRO A N 1
ATOM 923 C CA . PRO A 1 113 ? 6.094 19.264 -4.376 1.00 91.25 113 PRO A CA 1
ATOM 924 C C . PRO A 1 113 ? 4.877 19.905 -3.693 1.00 91.25 113 PRO A C 1
ATOM 926 O O . PRO A 1 113 ? 4.354 19.338 -2.733 1.00 91.25 113 PRO A O 1
ATOM 929 N N . ASP A 1 114 ? 4.395 21.049 -4.187 1.00 92.31 114 ASP A N 1
ATOM 930 C CA . ASP A 1 114 ? 3.228 21.730 -3.611 1.00 92.31 114 ASP A CA 1
ATOM 931 C C . ASP A 1 114 ? 1.931 20.961 -3.886 1.00 92.31 114 ASP A C 1
ATOM 933 O O . ASP A 1 114 ? 1.060 20.893 -3.018 1.00 92.31 114 ASP A O 1
ATOM 937 N N . SER A 1 115 ? 1.833 20.305 -5.051 1.00 89.06 115 SER A N 1
ATOM 938 C CA . SER A 1 115 ? 0.724 19.387 -5.353 1.00 89.06 115 SER A CA 1
ATOM 939 C C . SER A 1 115 ? 0.719 18.226 -4.365 1.00 89.06 115 SER A C 1
ATOM 941 O O . SER A 1 115 ? -0.304 17.935 -3.753 1.00 89.06 115 SER A O 1
ATOM 943 N N . VAL A 1 116 ? 1.889 17.625 -4.125 1.00 88.44 116 VAL A N 1
ATOM 944 C CA . VAL A 1 116 ? 2.033 16.509 -3.180 1.00 88.44 116 VAL A CA 1
ATOM 945 C C . VAL A 1 116 ? 1.673 16.929 -1.759 1.00 88.44 116 VAL A C 1
ATOM 947 O O . VAL A 1 116 ? 0.979 16.192 -1.061 1.00 88.44 116 VAL A O 1
ATOM 950 N N . ARG A 1 117 ? 2.092 18.124 -1.329 1.00 92.12 117 ARG A N 1
ATOM 951 C CA . ARG A 1 117 ? 1.701 18.674 -0.026 1.00 92.12 117 ARG A CA 1
ATOM 952 C C . ARG A 1 117 ? 0.187 18.836 0.078 1.00 92.12 117 ARG A C 1
ATOM 954 O O . ARG A 1 117 ? -0.400 18.344 1.038 1.00 92.12 117 ARG A O 1
ATOM 961 N N . SER A 1 118 ? -0.429 19.486 -0.908 1.00 89.50 118 SER A N 1
ATOM 962 C CA . SER A 1 118 ? -1.873 19.732 -0.927 1.00 89.50 118 SER A CA 1
ATOM 963 C C . SER A 1 118 ? -2.674 18.427 -0.900 1.00 89.50 118 SER A C 1
ATOM 965 O O . SER A 1 118 ? -3.602 18.284 -0.103 1.00 89.50 118 SER A O 1
ATOM 967 N N . GLU A 1 119 ? -2.272 17.439 -1.699 1.00 87.88 119 GLU A N 1
ATOM 968 C CA . GLU A 1 119 ? -2.883 16.111 -1.720 1.00 87.88 119 GLU A CA 1
ATOM 969 C C . GLU A 1 119 ? -2.745 15.400 -0.371 1.00 87.88 119 GLU A C 1
ATOM 971 O O . GLU A 1 119 ? -3.726 14.872 0.159 1.00 87.88 119 GLU A O 1
ATOM 976 N N . TYR A 1 120 ? -1.550 15.418 0.218 1.00 89.19 120 TYR A N 1
ATOM 977 C CA . TYR A 1 120 ? -1.284 14.776 1.500 1.00 89.19 120 TYR A CA 1
ATOM 978 C C . TYR A 1 120 ? -2.118 15.404 2.628 1.00 89.19 120 TYR A C 1
ATOM 980 O O . TYR A 1 120 ? -2.782 14.696 3.389 1.00 89.19 120 TYR A O 1
ATOM 988 N N . GLU A 1 121 ? -2.131 16.735 2.725 1.00 88.81 121 GLU A N 1
ATOM 989 C CA . GLU A 1 121 ? -2.904 17.486 3.724 1.00 88.81 121 GLU A CA 1
ATOM 990 C C . GLU A 1 121 ? -4.423 17.339 3.514 1.00 88.81 121 GLU A C 1
ATOM 992 O O . GLU A 1 121 ? -5.182 17.263 4.486 1.00 88.81 121 GLU A O 1
ATOM 997 N N . GLY A 1 122 ? -4.869 17.195 2.260 1.00 84.19 122 GLY A N 1
ATOM 998 C CA . GLY A 1 122 ? -6.251 16.860 1.892 1.00 84.19 122 GLY A CA 1
ATOM 999 C C . GLY A 1 122 ? -6.654 15.404 2.187 1.00 84.19 122 GLY A C 1
ATOM 1000 O O . GLY A 1 122 ? -7.835 15.029 2.080 1.00 84.19 122 GLY A O 1
ATOM 1001 N N . GLY A 1 123 ? -5.698 14.562 2.589 1.00 82.44 123 GLY A N 1
ATOM 1002 C CA . GLY A 1 123 ? -5.907 13.138 2.839 1.00 82.44 123 GLY A CA 1
ATOM 1003 C C . GLY A 1 123 ? -6.169 12.340 1.559 1.00 82.44 123 GLY A C 1
ATOM 1004 O O . GLY A 1 123 ? -6.967 11.394 1.585 1.00 82.44 123 GLY A O 1
ATOM 1005 N N . SER A 1 124 ? -5.548 12.754 0.448 1.00 81.81 124 SER A N 1
ATOM 1006 C CA . SER A 1 124 ? -5.554 12.030 -0.825 1.00 81.81 124 SER A CA 1
ATOM 1007 C C . SER A 1 124 ? -5.108 10.583 -0.605 1.00 81.81 124 SER A C 1
ATOM 1009 O O . SER A 1 124 ? -4.233 10.325 0.233 1.00 81.81 124 SER A O 1
ATOM 1011 N N . PRO A 1 125 ? -5.742 9.611 -1.278 1.00 83.75 125 PRO A N 1
ATOM 1012 C CA . PRO A 1 125 ? -5.401 8.224 -1.072 1.00 83.75 125 PRO A CA 1
ATOM 1013 C C . PRO A 1 125 ? -4.045 7.866 -1.670 1.00 83.75 125 PRO A C 1
ATOM 1015 O O . PRO A 1 125 ? -3.670 8.330 -2.743 1.00 83.75 125 PRO A O 1
ATOM 1018 N N . PHE A 1 126 ? -3.359 6.941 -1.012 1.00 86.69 126 PHE A N 1
ATOM 1019 C CA . PHE A 1 126 ? -2.202 6.259 -1.569 1.00 86.69 126 PHE A CA 1
ATOM 1020 C C . PHE A 1 126 ? -2.537 4.809 -1.903 1.00 86.69 126 PHE A C 1
ATOM 1022 O O . PHE A 1 126 ? -3.475 4.226 -1.356 1.00 86.69 126 PHE A O 1
ATOM 1029 N N . ASN A 1 127 ? -1.749 4.224 -2.804 1.00 90.88 127 ASN A N 1
ATOM 1030 C CA . ASN A 1 127 ? -2.049 2.939 -3.419 1.00 90.88 127 ASN A CA 1
ATOM 1031 C C . ASN A 1 127 ? -0.986 1.890 -3.093 1.00 90.88 127 ASN A C 1
ATOM 1033 O O . ASN A 1 127 ? 0.213 2.139 -3.219 1.00 90.88 127 ASN A O 1
ATOM 1037 N N . LEU A 1 128 ? -1.454 0.690 -2.758 1.00 94.88 128 LEU A N 1
ATOM 1038 C CA . LEU A 1 128 ? -0.688 -0.548 -2.805 1.00 94.88 128 LEU A CA 1
ATOM 1039 C C . LEU A 1 128 ? -1.185 -1.349 -4.004 1.00 94.88 128 LEU A C 1
ATOM 1041 O O . LEU A 1 128 ? -2.372 -1.682 -4.088 1.00 94.88 128 LEU A O 1
ATOM 1045 N N . VAL A 1 129 ? -0.279 -1.659 -4.925 1.00 95.75 129 VAL A N 1
ATOM 1046 C CA . VAL A 1 129 ? -0.605 -2.344 -6.176 1.00 95.75 129 VAL A CA 1
ATOM 1047 C C . VAL A 1 129 ? 0.119 -3.674 -6.214 1.00 95.75 129 VAL A C 1
ATOM 1049 O O . VAL A 1 129 ? 1.337 -3.716 -6.115 1.00 95.75 129 VAL A O 1
ATOM 1052 N N . TYR A 1 130 ? -0.617 -4.761 -6.391 1.00 96.44 130 TYR A N 1
ATOM 1053 C CA . TYR A 1 130 ? -0.041 -6.059 -6.724 1.00 96.44 130 TYR A CA 1
ATOM 1054 C C . TYR A 1 130 ? -0.266 -6.315 -8.206 1.00 96.44 130 TYR A C 1
ATOM 1056 O O . TYR A 1 130 ? -1.414 -6.302 -8.667 1.00 96.44 130 TYR A O 1
ATOM 1064 N N . TYR A 1 131 ? 0.806 -6.549 -8.953 1.00 95.31 131 TYR A N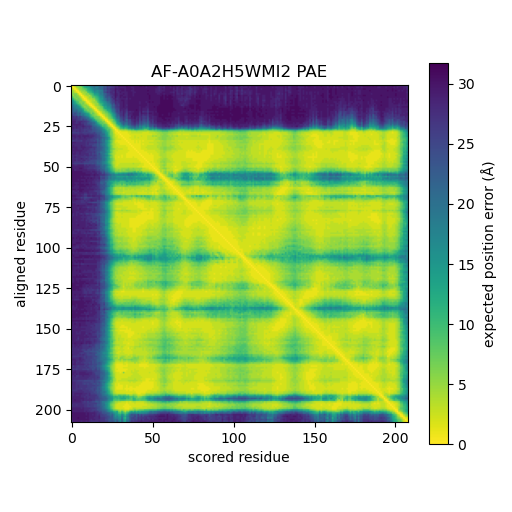 1
ATOM 1065 C CA . TYR A 1 131 ? 0.762 -6.608 -10.409 1.00 95.31 131 TYR A CA 1
ATOM 1066 C C . TYR A 1 131 ? 1.595 -7.762 -10.967 1.00 95.31 131 TYR A C 1
ATOM 1068 O O . TYR A 1 131 ? 2.497 -8.293 -10.318 1.00 95.31 131 TYR A O 1
ATOM 1076 N N . LEU A 1 132 ? 1.242 -8.169 -12.186 1.00 94.44 132 LEU A N 1
ATOM 1077 C CA . LEU A 1 132 ? 2.068 -9.020 -13.034 1.00 94.44 132 LEU A CA 1
ATOM 1078 C C . LEU A 1 132 ? 2.890 -8.140 -13.964 1.00 94.44 132 LEU A C 1
ATOM 1080 O O . LEU A 1 132 ? 2.307 -7.360 -14.718 1.00 94.44 132 LEU A O 1
ATOM 1084 N N . TRP A 1 133 ? 4.203 -8.323 -13.965 1.00 92.38 133 TRP A N 1
ATOM 1085 C CA . TRP A 1 133 ? 5.119 -7.640 -14.867 1.00 92.38 133 TRP A CA 1
ATOM 1086 C C . TRP A 1 133 ? 5.783 -8.622 -15.823 1.00 92.38 133 TRP A C 1
ATOM 1088 O O . TRP A 1 133 ? 6.296 -9.667 -15.426 1.00 92.38 133 TRP A O 1
ATOM 1098 N N . SER A 1 134 ? 5.772 -8.288 -17.109 1.00 90.94 134 SER A N 1
ATOM 1099 C CA . SER A 1 134 ? 6.580 -8.957 -18.126 1.00 90.94 134 SER A CA 1
ATOM 1100 C C . SER A 1 134 ? 7.580 -7.958 -18.707 1.00 90.94 134 SER A C 1
ATOM 1102 O O . SER A 1 134 ? 7.144 -6.896 -19.168 1.00 90.94 134 SER A O 1
ATOM 1104 N N . PRO A 1 135 ? 8.889 -8.278 -18.722 1.00 87.00 135 PRO A N 1
ATOM 1105 C CA . PRO A 1 135 ? 9.885 -7.438 -19.370 1.00 87.00 135 PRO A CA 1
ATOM 1106 C C . PRO A 1 135 ? 9.613 -7.347 -20.880 1.00 87.00 135 PRO A C 1
ATOM 1108 O O . PRO A 1 135 ? 8.905 -8.198 -21.433 1.00 87.00 135 PRO A O 1
ATOM 1111 N N . PRO A 1 136 ? 10.170 -6.333 -21.565 1.00 87.88 136 PRO A N 1
ATOM 1112 C CA . PRO A 1 136 ? 10.038 -6.219 -23.011 1.00 87.88 136 PRO A CA 1
ATOM 1113 C C . PRO A 1 136 ? 10.620 -7.456 -23.712 1.00 87.88 136 PRO A C 1
ATOM 1115 O O . PRO A 1 136 ? 11.643 -8.001 -23.294 1.00 87.88 136 PRO A O 1
ATOM 1118 N N . GLN A 1 137 ? 9.964 -7.907 -24.783 1.00 85.81 137 GLN A N 1
ATOM 1119 C CA . GLN A 1 137 ? 10.384 -9.072 -25.572 1.00 85.81 137 GLN A CA 1
ATOM 1120 C C . GLN A 1 137 ? 10.479 -8.698 -27.053 1.00 85.81 137 GLN A C 1
ATOM 1122 O O . GLN A 1 137 ? 9.459 -8.544 -27.732 1.00 85.81 137 GLN A O 1
ATOM 1127 N N . GLY A 1 138 ? 11.708 -8.559 -27.561 1.00 86.19 138 GLY A N 1
ATOM 1128 C CA . GLY A 1 138 ? 11.962 -8.085 -28.924 1.00 86.19 138 GLY A CA 1
ATOM 1129 C C . GLY A 1 138 ? 11.344 -6.701 -29.141 1.00 86.19 138 GLY A C 1
ATOM 1130 O O . GLY A 1 138 ? 11.664 -5.764 -28.420 1.00 86.19 138 GLY A O 1
ATOM 1131 N N . ASN A 1 139 ? 10.403 -6.599 -30.083 1.00 87.50 139 ASN A N 1
ATOM 1132 C CA . ASN A 1 139 ? 9.685 -5.354 -30.390 1.00 87.50 139 ASN A CA 1
ATOM 1133 C C . ASN A 1 139 ? 8.438 -5.115 -29.514 1.00 87.50 139 ASN A C 1
ATOM 1135 O O . ASN A 1 139 ? 7.687 -4.173 -29.763 1.00 87.50 139 ASN A O 1
ATOM 1139 N N . ARG A 1 140 ? 8.159 -5.974 -28.525 1.00 85.56 140 ARG A N 1
ATOM 1140 C CA . ARG A 1 140 ? 7.012 -5.804 -27.620 1.00 85.56 140 ARG A CA 1
ATOM 1141 C C . ARG A 1 140 ? 7.437 -5.017 -26.376 1.00 85.56 140 ARG A C 1
ATOM 1143 O O . ARG A 1 140 ? 8.413 -5.423 -25.738 1.00 85.56 140 ARG A O 1
ATOM 1150 N N . PRO A 1 141 ? 6.718 -3.941 -26.002 1.00 87.31 141 PRO A N 1
ATOM 1151 C CA . PRO A 1 141 ? 7.013 -3.195 -24.784 1.00 87.31 141 PRO A CA 1
ATOM 1152 C C . PRO A 1 141 ? 6.761 -4.053 -23.537 1.00 87.31 141 PRO A C 1
ATOM 1154 O O . PRO A 1 141 ? 6.111 -5.100 -23.603 1.00 87.31 141 PRO A O 1
ATOM 1157 N N . ALA A 1 142 ? 7.263 -3.596 -22.389 1.00 88.44 142 ALA A N 1
ATOM 1158 C CA . ALA A 1 142 ? 6.928 -4.201 -21.105 1.00 88.44 142 ALA A CA 1
ATOM 1159 C C . ALA A 1 142 ? 5.410 -4.162 -20.866 1.00 88.44 142 ALA A C 1
ATOM 1161 O O . ALA A 1 142 ? 4.737 -3.200 -21.242 1.00 88.44 142 ALA A O 1
ATOM 1162 N N . VAL A 1 143 ? 4.876 -5.192 -20.209 1.00 90.00 143 VAL A N 1
ATOM 1163 C CA . VAL A 1 143 ? 3.446 -5.284 -19.890 1.00 90.00 143 VAL A CA 1
ATOM 1164 C C . VAL A 1 143 ? 3.273 -5.378 -18.383 1.00 90.00 143 VAL A C 1
ATOM 1166 O O . VAL A 1 143 ? 3.781 -6.310 -17.762 1.00 90.00 143 VAL A O 1
ATOM 1169 N N . ASN A 1 144 ? 2.515 -4.436 -17.822 1.00 90.38 144 ASN A N 1
ATOM 1170 C CA . ASN A 1 144 ? 2.047 -4.460 -16.440 1.00 90.38 144 ASN A CA 1
ATOM 1171 C C . ASN A 1 144 ? 0.553 -4.769 -16.406 1.00 90.38 144 ASN A C 1
ATOM 1173 O O . ASN A 1 144 ? -0.236 -4.165 -17.134 1.00 90.38 144 ASN A O 1
ATOM 1177 N N . LYS A 1 145 ? 0.156 -5.717 -15.557 1.00 93.62 145 LYS A N 1
ATOM 1178 C CA . LYS A 1 145 ? -1.247 -6.057 -15.325 1.00 93.62 145 LYS A CA 1
ATOM 1179 C C . LYS A 1 145 ? -1.551 -6.062 -13.838 1.00 93.62 145 LYS A C 1
ATOM 1181 O O . LYS A 1 145 ? -1.197 -7.006 -13.133 1.00 93.62 145 LYS A O 1
ATOM 1186 N N . ASP A 1 146 ? -2.312 -5.068 -13.404 1.00 94.50 146 ASP A N 1
ATOM 1187 C CA . ASP A 1 146 ? -2.772 -4.972 -12.023 1.00 94.50 146 ASP A CA 1
ATOM 1188 C C . ASP A 1 146 ? -3.702 -6.139 -11.677 1.00 94.50 146 ASP A C 1
ATOM 1190 O O . ASP A 1 146 ? -4.644 -6.474 -12.415 1.00 94.50 146 ASP A O 1
ATOM 1194 N N . LEU A 1 147 ? -3.422 -6.775 -10.543 1.00 96.62 147 LEU A N 1
ATOM 1195 C CA . LEU A 1 147 ? -4.185 -7.884 -9.979 1.00 96.62 147 LEU A CA 1
ATOM 1196 C C . LEU A 1 147 ? -4.927 -7.485 -8.700 1.00 96.62 147 LEU A C 1
ATOM 1198 O O . LEU A 1 147 ? -6.026 -7.989 -8.460 1.00 96.62 147 LEU A O 1
ATOM 1202 N N . LEU A 1 148 ? -4.350 -6.598 -7.890 1.00 97.06 148 LEU A 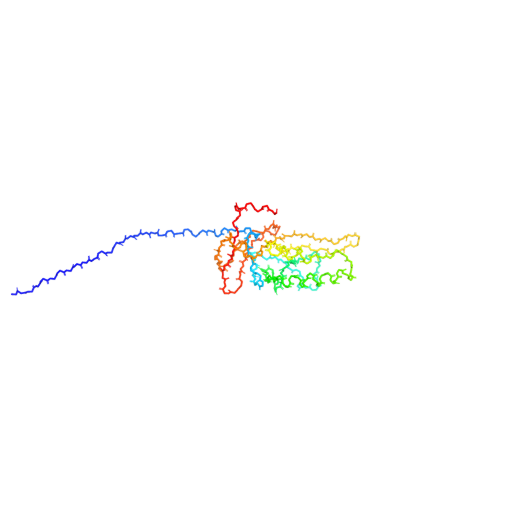N 1
ATOM 1203 C CA . LEU A 1 148 ? -4.952 -6.056 -6.672 1.00 97.06 148 LEU A CA 1
ATOM 1204 C C . LEU A 1 148 ? -4.589 -4.573 -6.565 1.00 97.06 148 LEU A C 1
ATOM 1206 O O . LEU A 1 148 ? -3.418 -4.233 -6.699 1.00 97.06 148 LEU A O 1
ATOM 1210 N N . LEU A 1 149 ? -5.574 -3.720 -6.292 1.00 95.75 149 LEU A N 1
ATOM 1211 C CA . LEU A 1 149 ? -5.364 -2.306 -5.973 1.00 95.75 149 LEU A CA 1
ATOM 1212 C C . LEU A 1 149 ? -6.036 -2.011 -4.640 1.00 95.75 149 LEU A C 1
ATOM 1214 O O . LEU A 1 149 ? -7.263 -2.091 -4.531 1.00 95.75 149 LEU A O 1
ATOM 1218 N N . VAL A 1 150 ? -5.236 -1.676 -3.637 1.00 95.94 150 VAL A N 1
ATOM 1219 C CA . VAL A 1 150 ? -5.716 -1.254 -2.323 1.00 95.94 150 VAL A CA 1
ATOM 1220 C C . VAL A 1 150 ? -5.371 0.211 -2.152 1.00 95.94 150 VAL A C 1
ATOM 1222 O O . VAL A 1 150 ? -4.197 0.566 -2.187 1.00 95.94 150 VAL A O 1
ATOM 1225 N N . SER A 1 151 ? -6.382 1.043 -1.949 1.00 94.38 151 SER A N 1
ATOM 1226 C CA . SER A 1 151 ? -6.197 2.479 -1.750 1.00 94.38 151 SER A CA 1
ATOM 1227 C C . SER A 1 151 ? -6.592 2.846 -0.337 1.00 94.38 151 SER A C 1
ATOM 1229 O O . SER A 1 151 ? -7.656 2.419 0.102 1.00 94.38 151 SER A O 1
ATOM 1231 N N . PHE A 1 152 ? -5.765 3.609 0.366 1.00 93.69 152 PHE A N 1
ATOM 1232 C CA . PHE A 1 152 ? -6.025 4.056 1.734 1.00 93.69 152 PHE A CA 1
ATOM 1233 C C . PHE A 1 152 ? -5.891 5.566 1.826 1.00 93.69 152 PHE A C 1
ATOM 1235 O O . PHE A 1 152 ? -4.992 6.134 1.214 1.00 93.69 152 PHE A O 1
ATOM 1242 N N . SER A 1 153 ? -6.740 6.208 2.623 1.00 92.00 153 SER A N 1
ATOM 1243 C CA . SER A 1 153 ? -6.615 7.637 2.907 1.00 92.00 153 SER A CA 1
ATOM 1244 C C . SER A 1 153 ? -5.670 7.890 4.076 1.00 92.00 153 SER A C 1
ATOM 1246 O O . SER A 1 153 ? -5.540 7.074 4.990 1.00 92.00 153 SER A O 1
ATOM 1248 N N . ILE A 1 154 ? -5.034 9.056 4.070 1.00 91.19 154 ILE A N 1
ATOM 1249 C CA . ILE A 1 154 ? -4.180 9.502 5.172 1.00 91.19 154 ILE A CA 1
ATOM 1250 C C . ILE A 1 154 ? -5.046 10.112 6.279 1.00 91.19 154 ILE A C 1
ATOM 1252 O O . ILE A 1 154 ? -6.016 10.829 6.024 1.00 91.19 154 ILE A O 1
ATOM 1256 N N . GLU A 1 155 ? -4.701 9.817 7.528 1.00 91.62 155 GLU A N 1
ATOM 1257 C CA . GLU A 1 155 ? -5.297 10.458 8.695 1.00 91.62 155 GLU A CA 1
ATOM 1258 C C . GLU A 1 155 ? -4.873 11.931 8.767 1.00 91.62 155 GLU A C 1
ATOM 1260 O O . GLU A 1 155 ? -3.699 12.245 8.968 1.00 91.62 155 GLU A O 1
ATOM 1265 N N . THR A 1 156 ? -5.844 12.835 8.639 1.00 90.12 156 THR A N 1
ATOM 1266 C CA . THR A 1 156 ? -5.653 14.283 8.800 1.00 90.12 156 THR A CA 1
ATOM 1267 C C . THR A 1 156 ? -6.657 14.837 9.813 1.00 90.12 156 THR A C 1
ATOM 1269 O O . THR A 1 156 ? -7.718 14.228 10.008 1.00 90.12 156 THR A O 1
ATOM 1272 N N . PRO A 1 157 ? -6.386 15.993 10.456 1.00 90.25 157 PRO A N 1
ATOM 1273 C CA . PRO A 1 157 ? -7.316 16.591 11.415 1.00 90.25 157 PRO A CA 1
ATOM 1274 C C . PRO A 1 157 ? -8.727 16.756 10.845 1.00 90.25 157 PRO A C 1
ATOM 1276 O O . PRO A 1 157 ? -9.702 16.393 11.498 1.00 90.25 157 PRO A O 1
ATOM 1279 N N . GLN A 1 158 ? -8.840 17.214 9.595 1.00 88.06 158 GLN A N 1
ATOM 1280 C CA . GLN A 1 158 ? -10.121 17.394 8.917 1.00 88.06 158 GLN A CA 1
ATOM 1281 C C . GLN A 1 158 ? -10.854 16.061 8.712 1.00 88.06 158 GLN A C 1
ATOM 1283 O O . GLN A 1 158 ? -12.038 15.957 9.037 1.00 88.06 158 GLN A O 1
ATOM 1288 N N . ARG A 1 159 ? -10.163 15.019 8.228 1.00 88.31 159 ARG A N 1
ATOM 1289 C CA . ARG A 1 159 ? -10.756 13.688 7.997 1.00 88.31 159 ARG A CA 1
ATOM 1290 C C . ARG A 1 159 ? -11.196 13.020 9.301 1.00 88.31 159 ARG A C 1
ATOM 1292 O O . ARG A 1 159 ? -12.239 12.370 9.332 1.00 88.31 159 ARG A O 1
ATOM 1299 N N . LEU A 1 160 ? -10.449 13.223 10.387 1.00 90.19 160 LEU A N 1
ATOM 1300 C CA . LEU A 1 160 ? -10.784 12.689 11.708 1.00 90.19 160 LEU A CA 1
ATOM 1301 C C . LEU A 1 160 ? -12.107 13.233 12.260 1.00 90.19 160 LEU A C 1
ATOM 1303 O O . LEU A 1 160 ? -12.813 12.489 12.936 1.00 90.19 160 LEU A O 1
ATOM 1307 N N . THR A 1 161 ? -12.483 14.480 11.945 1.00 90.31 161 THR A N 1
ATOM 1308 C CA . THR A 1 161 ? -13.745 15.075 12.436 1.00 90.31 161 THR A CA 1
ATOM 1309 C C . THR A 1 161 ? -14.998 14.325 11.981 1.00 90.31 161 THR A C 1
ATOM 1311 O O . THR A 1 161 ? -16.029 14.374 12.649 1.00 90.31 161 THR A O 1
ATOM 1314 N N . VAL A 1 162 ? -14.919 13.621 10.848 1.00 89.94 162 VAL A N 1
ATOM 1315 C CA . VAL A 1 162 ? -16.037 12.870 10.260 1.00 89.94 162 VAL A CA 1
ATOM 1316 C C . VAL A 1 162 ? -15.864 11.357 10.368 1.00 89.94 162 VAL A C 1
ATOM 1318 O O . VAL A 1 162 ? -16.764 10.617 9.970 1.00 89.94 162 VAL A O 1
ATOM 1321 N N . ALA A 1 163 ? -14.726 10.887 10.879 1.00 92.12 163 ALA A N 1
ATOM 1322 C CA . ALA A 1 163 ? -14.420 9.471 10.991 1.00 92.12 163 ALA A CA 1
ATOM 1323 C C . ALA A 1 163 ? -14.929 8.881 12.310 1.00 92.12 163 ALA A C 1
ATOM 1325 O O . ALA A 1 163 ? -14.968 9.538 13.349 1.00 92.12 163 ALA A O 1
ATOM 1326 N N . HIS A 1 164 ? -15.267 7.596 12.290 1.00 92.62 164 HIS A N 1
ATOM 1327 C CA . HIS A 1 164 ? -15.571 6.835 13.493 1.00 92.62 164 HIS A CA 1
ATOM 1328 C C . HIS A 1 164 ? -14.412 5.906 13.843 1.00 92.62 164 HIS A C 1
ATOM 1330 O O . HIS A 1 164 ? -13.792 5.284 12.979 1.00 92.62 164 HIS A O 1
ATOM 1336 N N . LYS A 1 165 ? -14.126 5.790 15.139 1.00 91.75 165 LYS A N 1
ATOM 1337 C CA . LYS A 1 165 ? -13.090 4.892 15.647 1.00 91.75 165 LYS A CA 1
ATOM 1338 C C . LYS A 1 165 ? -13.632 3.467 15.728 1.00 91.75 165 LYS A C 1
ATOM 1340 O O . LYS A 1 165 ? -14.567 3.200 16.482 1.00 91.75 165 LYS A O 1
ATOM 1345 N N . LYS A 1 166 ? -13.008 2.531 15.014 1.00 90.69 166 LYS A N 1
ATOM 1346 C CA . LYS A 1 166 ? -13.329 1.099 15.058 1.00 90.69 166 LYS A CA 1
ATOM 1347 C C . LYS A 1 166 ? -12.178 0.333 15.695 1.00 90.69 166 LYS A C 1
ATOM 1349 O O . LYS A 1 166 ? -11.038 0.408 15.243 1.00 90.69 166 LYS A O 1
ATOM 1354 N N . ARG A 1 167 ? -12.473 -0.421 16.758 1.00 88.75 167 ARG A N 1
ATOM 1355 C CA . ARG A 1 167 ? -11.503 -1.362 17.334 1.00 88.75 167 ARG A CA 1
ATOM 1356 C C . ARG A 1 167 ? -11.302 -2.533 16.377 1.00 88.75 167 ARG A C 1
ATOM 1358 O O . ARG A 1 167 ? -12.265 -3.100 15.864 1.00 88.75 167 ARG A O 1
ATOM 1365 N N . VAL A 1 168 ? -10.047 -2.890 16.172 1.00 87.88 168 VAL A N 1
ATOM 1366 C CA . VAL A 1 168 ? -9.594 -3.972 15.311 1.00 87.88 168 VAL A CA 1
ATOM 1367 C C . VAL A 1 168 ? -9.311 -5.186 16.185 1.00 87.88 168 VAL A C 1
ATOM 1369 O O . VAL A 1 168 ? -8.508 -5.120 17.114 1.00 87.88 168 VAL A O 1
ATOM 1372 N N . GLY A 1 169 ? -10.010 -6.288 15.916 1.00 83.75 169 GLY A N 1
ATOM 1373 C CA . GLY A 1 169 ? -9.755 -7.562 16.586 1.00 83.75 169 GLY A CA 1
ATOM 1374 C C . GLY A 1 169 ? -8.464 -8.222 16.097 1.00 83.75 169 GLY A C 1
ATOM 1375 O O . GLY A 1 169 ? -7.845 -7.782 15.131 1.00 83.75 169 GLY A O 1
ATOM 1376 N N . THR A 1 170 ? -8.094 -9.346 16.706 1.00 82.06 170 THR A N 1
ATOM 1377 C CA . THR A 1 170 ? -6.857 -10.091 16.388 1.00 82.06 170 THR A CA 1
ATOM 1378 C C . THR A 1 170 ? -6.748 -10.544 14.929 1.00 82.06 170 THR A C 1
ATOM 1380 O O . THR A 1 170 ? -5.651 -10.725 14.414 1.00 82.06 170 THR A O 1
ATOM 1383 N N . LYS A 1 171 ? -7.881 -10.715 14.237 1.00 87.31 171 LYS A N 1
ATOM 1384 C CA . LYS A 1 171 ? -7.920 -11.094 12.816 1.00 87.31 171 LYS A CA 1
ATOM 1385 C C . LYS A 1 171 ? -7.691 -9.918 11.855 1.00 87.31 171 LYS A C 1
ATOM 1387 O O . LYS A 1 171 ? -7.540 -10.174 10.661 1.00 87.31 171 LYS A O 1
ATOM 1392 N N . GLY A 1 172 ? -7.648 -8.680 12.346 1.00 92.50 172 GLY A N 1
ATOM 1393 C CA . GLY A 1 172 ? -7.613 -7.475 11.519 1.00 92.50 172 GLY A CA 1
ATOM 1394 C C . GLY A 1 172 ? -8.996 -6.982 11.094 1.00 92.50 172 GLY A C 1
ATOM 1395 O O . GLY A 1 172 ? -10.010 -7.658 11.285 1.00 92.50 172 GLY A O 1
ATOM 1396 N N . LEU A 1 173 ? -9.025 -5.779 10.527 1.00 94.19 173 LEU A N 1
ATOM 1397 C CA . LEU A 1 173 ? -10.188 -5.198 9.870 1.00 94.19 173 LEU A CA 1
ATOM 1398 C C . LEU A 1 173 ? -10.250 -5.750 8.452 1.00 94.19 173 LEU A C 1
ATOM 1400 O O . LEU A 1 173 ? -9.323 -5.533 7.677 1.00 94.19 173 LEU A O 1
ATOM 1404 N N . GLU A 1 174 ? -11.328 -6.445 8.103 1.00 95.69 174 GLU A N 1
ATOM 1405 C CA . GLU A 1 174 ? -11.531 -6.846 6.713 1.00 95.69 174 GLU A CA 1
ATOM 1406 C C . GLU A 1 174 ? -11.775 -5.613 5.840 1.00 95.69 174 GLU A C 1
ATOM 1408 O O . GLU A 1 174 ? -12.638 -4.787 6.159 1.00 95.69 174 GLU A O 1
ATOM 1413 N N . ILE A 1 175 ? -11.020 -5.501 4.748 1.00 95.44 175 ILE A N 1
ATOM 1414 C CA . ILE A 1 175 ? -11.129 -4.391 3.803 1.00 95.44 175 ILE A CA 1
ATOM 1415 C C . ILE A 1 175 ? -11.514 -4.877 2.406 1.00 95.44 175 ILE A C 1
ATOM 1417 O O . ILE A 1 175 ? -11.116 -5.963 1.975 1.00 95.44 175 ILE A O 1
ATOM 1421 N N . LYS A 1 176 ? -12.258 -4.043 1.680 1.00 95.75 176 LYS A N 1
ATOM 1422 C CA . LYS A 1 176 ? -12.571 -4.232 0.265 1.00 95.75 176 LYS A CA 1
ATOM 1423 C C . LYS A 1 176 ? -11.614 -3.373 -0.571 1.00 95.75 176 LYS A C 1
ATOM 1425 O O . LYS A 1 176 ? -11.640 -2.151 -0.438 1.00 95.75 176 LYS A O 1
ATOM 1430 N N . PRO A 1 177 ? -10.744 -3.984 -1.386 1.00 95.69 177 PRO A N 1
ATOM 1431 C CA . PRO A 1 177 ? -9.866 -3.251 -2.300 1.00 95.69 177 PRO A CA 1
ATOM 1432 C C . PRO A 1 177 ? -10.659 -2.620 -3.456 1.00 95.69 177 PRO A C 1
ATOM 1434 O O . PRO A 1 177 ? -11.757 -3.075 -3.776 1.00 95.69 177 PRO A O 1
ATOM 1437 N N . MET A 1 178 ? -10.070 -1.633 -4.136 1.00 94.44 178 MET A N 1
ATOM 1438 C CA . MET A 1 178 ? -10.664 -1.003 -5.325 1.00 94.44 178 MET A CA 1
ATOM 1439 C C . MET A 1 178 ? -10.667 -1.934 -6.547 1.00 94.44 178 MET A C 1
ATOM 1441 O O . MET A 1 178 ? -11.592 -1.901 -7.354 1.00 94.44 178 MET A O 1
ATOM 1445 N N . LEU A 1 179 ? -9.656 -2.799 -6.671 1.00 95.88 179 LEU A N 1
ATOM 1446 C CA . LEU A 1 179 ? -9.577 -3.855 -7.685 1.00 95.88 179 LEU A CA 1
ATOM 1447 C C . LEU A 1 179 ? -9.150 -5.158 -7.018 1.00 95.88 179 LEU A C 1
ATOM 1449 O O . LEU A 1 179 ? -8.164 -5.159 -6.288 1.00 95.88 179 LEU A O 1
ATOM 1453 N N . ASN A 1 180 ? -9.821 -6.276 -7.314 1.00 96.88 180 ASN A N 1
ATOM 1454 C CA . ASN A 1 180 ? -9.414 -7.598 -6.825 1.00 96.88 180 ASN A CA 1
ATOM 1455 C C . ASN A 1 180 ? -9.634 -8.707 -7.853 1.00 96.88 180 ASN A C 1
ATOM 1457 O O . ASN A 1 180 ? -10.660 -9.383 -7.861 1.00 96.88 180 ASN A O 1
ATOM 1461 N N . ARG A 1 181 ? -8.626 -8.944 -8.690 1.00 96.25 181 ARG A N 1
ATOM 1462 C CA . ARG A 1 181 ? -8.582 -10.088 -9.615 1.00 96.25 181 ARG A CA 1
ATOM 1463 C C . ARG A 1 181 ? -7.985 -11.342 -8.974 1.00 96.25 181 ARG A C 1
ATOM 1465 O O . ARG A 1 181 ? -8.027 -12.411 -9.572 1.00 96.25 181 ARG A O 1
ATOM 1472 N N . THR A 1 182 ? -7.430 -11.224 -7.768 1.00 95.12 182 THR A N 1
ATOM 1473 C CA . THR A 1 182 ? -6.865 -12.359 -7.019 1.00 95.12 182 THR A CA 1
ATOM 1474 C C . THR A 1 182 ? -7.945 -13.178 -6.314 1.00 95.12 182 THR A C 1
ATOM 1476 O O . THR A 1 182 ? -7.767 -14.371 -6.066 1.00 95.12 182 THR A O 1
ATOM 1479 N N . GLY A 1 183 ? -9.064 -12.540 -5.953 1.00 94.75 183 GLY A N 1
ATOM 1480 C CA . GLY A 1 183 ? -10.116 -13.116 -5.117 1.00 94.75 183 GLY A CA 1
ATOM 1481 C C . GLY A 1 183 ? -9.654 -13.439 -3.692 1.00 94.75 183 GLY A C 1
ATOM 1482 O O . GLY A 1 183 ? -10.232 -14.326 -3.071 1.00 94.75 183 GLY A O 1
ATOM 1483 N N . ALA A 1 184 ? -8.562 -12.836 -3.212 1.00 95.75 184 ALA A N 1
ATOM 1484 C CA . ALA A 1 184 ? -8.131 -12.945 -1.819 1.00 95.75 184 ALA A CA 1
ATOM 1485 C C . ALA A 1 184 ? -8.899 -11.945 -0.949 1.00 95.75 184 ALA A C 1
ATOM 1487 O O . ALA A 1 184 ? -9.161 -10.815 -1.375 1.00 95.75 184 ALA A O 1
ATOM 1488 N N . ARG A 1 185 ? -9.242 -12.349 0.272 1.00 97.19 185 ARG A N 1
ATOM 1489 C CA . ARG A 1 185 ? -9.764 -11.451 1.307 1.00 97.19 185 ARG A CA 1
ATOM 1490 C C . ARG A 1 185 ? -8.602 -10.795 2.034 1.00 97.19 185 ARG A C 1
ATOM 1492 O O . ARG A 1 185 ? -7.590 -11.440 2.317 1.00 97.19 185 ARG A O 1
ATOM 1499 N N . LEU A 1 186 ? -8.771 -9.517 2.345 1.00 97.25 186 LEU A N 1
ATOM 1500 C CA . LEU A 1 186 ? -7.721 -8.670 2.888 1.00 97.25 186 LEU A CA 1
ATOM 1501 C C . LEU A 1 186 ? -8.071 -8.224 4.303 1.00 97.25 186 LEU A C 1
ATOM 1503 O O . LEU A 1 186 ? -9.196 -7.797 4.557 1.00 97.25 186 LEU A O 1
ATOM 1507 N N . PHE A 1 187 ? -7.097 -8.280 5.206 1.00 96.50 187 PHE A N 1
ATOM 1508 C CA . PHE A 1 187 ? -7.265 -7.871 6.596 1.00 96.50 187 PHE A CA 1
ATOM 1509 C C . PHE A 1 187 ? -6.158 -6.906 7.004 1.00 96.50 187 PHE A C 1
ATOM 1511 O O . PHE A 1 187 ? -4.990 -7.287 7.039 1.00 96.50 187 PHE A O 1
ATOM 1518 N N . LEU A 1 188 ? -6.529 -5.673 7.335 1.00 96.69 188 LEU A N 1
ATOM 1519 C CA . LEU A 1 188 ? -5.606 -4.645 7.797 1.00 96.69 188 LEU A CA 1
ATOM 1520 C C . LEU A 1 188 ? -5.468 -4.682 9.320 1.00 96.69 188 LEU A C 1
ATOM 1522 O O . LEU A 1 188 ? -6.461 -4.701 10.054 1.00 96.69 188 LEU A O 1
ATOM 1526 N N . ILE A 1 189 ? -4.231 -4.663 9.798 1.00 95.56 189 ILE A N 1
ATOM 1527 C CA . ILE A 1 189 ? -3.891 -4.708 11.217 1.00 95.56 189 ILE A CA 1
ATOM 1528 C C . ILE A 1 189 ? -2.944 -3.535 11.514 1.00 95.56 189 ILE A C 1
ATOM 1530 O O . ILE A 1 189 ? -1.839 -3.521 10.969 1.00 95.56 189 ILE A O 1
ATOM 1534 N N . PRO A 1 190 ? -3.338 -2.556 12.352 1.00 94.81 190 PRO A N 1
ATOM 1535 C CA . PRO A 1 190 ? -2.405 -1.550 12.849 1.00 94.81 190 PRO A CA 1
ATOM 1536 C C . PRO A 1 190 ? -1.422 -2.193 13.832 1.00 94.81 190 PRO A C 1
ATOM 1538 O O . PRO A 1 190 ? -1.837 -2.893 14.758 1.00 94.81 190 PRO A O 1
ATOM 1541 N N . GLU A 1 191 ? -0.127 -1.946 13.651 1.00 91.69 191 GLU A N 1
ATOM 1542 C CA . GLU A 1 191 ? 0.897 -2.378 14.604 1.00 91.69 191 GLU A CA 1
ATOM 1543 C C . GLU A 1 191 ? 1.103 -1.314 15.698 1.00 91.69 191 GLU A C 1
ATOM 1545 O O . GLU A 1 191 ? 0.951 -0.111 15.464 1.00 91.69 191 GLU A O 1
ATOM 1550 N N . GLY A 1 192 ? 1.441 -1.755 16.915 1.00 82.88 192 GLY A N 1
ATOM 1551 C CA . GLY A 1 192 ? 1.707 -0.889 18.070 1.00 82.88 192 GLY A CA 1
ATOM 1552 C C . GLY A 1 192 ? 0.606 -0.878 19.140 1.00 82.88 192 GLY A C 1
ATOM 1553 O O . GLY A 1 192 ? -0.271 -1.738 19.183 1.00 82.88 192 GLY A O 1
ATOM 1554 N N . LYS A 1 193 ? 0.663 0.105 20.053 1.00 70.12 193 LYS A N 1
ATOM 1555 C CA . LYS A 1 193 ? -0.194 0.171 21.260 1.00 70.12 193 LYS A CA 1
ATOM 1556 C C . LYS A 1 193 ? -1.675 0.486 20.976 1.00 70.12 193 LYS A C 1
ATOM 1558 O O . LYS A 1 193 ? -2.490 0.452 21.893 1.00 70.12 193 LYS A O 1
ATOM 1563 N N . GLY A 1 194 ? -2.034 0.801 19.731 1.00 67.12 194 GLY A N 1
ATOM 1564 C CA . GLY A 1 194 ? -3.391 1.162 19.325 1.00 67.12 194 GLY A CA 1
ATOM 1565 C C . GLY A 1 194 ? -3.986 0.161 18.342 1.00 67.12 194 GLY A C 1
ATOM 1566 O O . GLY A 1 194 ? -3.693 0.213 17.156 1.00 67.12 194 GLY A O 1
ATOM 1567 N N . SER A 1 195 ? -4.890 -0.701 18.809 1.00 78.81 195 SER A N 1
ATOM 1568 C CA . SER A 1 195 ? -5.641 -1.642 17.961 1.00 78.81 195 SER A CA 1
ATOM 1569 C C . SER A 1 195 ? -6.899 -0.994 17.373 1.00 78.81 195 SER A C 1
ATOM 1571 O O . SER A 1 195 ? -7.980 -1.575 17.415 1.00 78.81 195 SER A O 1
ATOM 1573 N N . ALA A 1 196 ? -6.824 0.257 16.923 1.00 88.44 196 ALA A N 1
ATOM 1574 C CA . ALA A 1 196 ? -7.979 0.974 16.394 1.00 88.44 196 ALA A CA 1
ATOM 1575 C C . ALA A 1 196 ? -7.636 1.650 15.072 1.00 88.44 196 ALA A C 1
ATOM 1577 O O . ALA A 1 196 ? -6.530 2.151 14.904 1.00 88.44 196 ALA A O 1
ATOM 1578 N N . LEU A 1 197 ? -8.611 1.669 14.172 1.00 92.19 197 LEU A N 1
ATOM 1579 C CA . LEU A 1 197 ? -8.558 2.384 12.904 1.00 92.19 197 LEU A CA 1
ATOM 1580 C C . LEU A 1 197 ? -9.691 3.405 12.867 1.00 92.19 197 LEU A C 1
ATOM 1582 O O . LEU A 1 197 ? -10.746 3.195 13.476 1.00 92.19 197 LEU A O 1
ATOM 1586 N N . TYR A 1 198 ? -9.473 4.498 12.149 1.00 93.62 198 TYR A N 1
ATOM 1587 C CA . TYR A 1 198 ? -10.498 5.498 11.885 1.00 93.62 198 TYR A CA 1
ATOM 1588 C C . TYR A 1 198 ? -11.096 5.251 10.506 1.00 93.62 198 TYR A C 1
ATOM 1590 O O . TYR A 1 198 ? -10.374 4.987 9.547 1.00 93.62 198 TYR A O 1
ATOM 1598 N N . ILE A 1 199 ? -12.424 5.286 10.418 1.00 92.81 199 ILE A N 1
ATOM 1599 C CA . ILE A 1 199 ? -13.153 4.965 9.193 1.00 92.81 199 ILE A CA 1
ATOM 1600 C C . ILE A 1 199 ? -14.105 6.104 8.859 1.00 92.81 199 ILE A C 1
ATOM 1602 O O . ILE A 1 199 ? -14.919 6.517 9.688 1.00 92.81 199 ILE A O 1
ATOM 1606 N N . VAL A 1 200 ? -14.030 6.595 7.631 1.00 90.31 200 VAL A N 1
ATOM 1607 C CA . VAL A 1 200 ? -14.966 7.582 7.096 1.00 90.31 200 VAL A CA 1
ATOM 1608 C C . VAL A 1 200 ? -16.263 6.870 6.676 1.00 90.31 200 VAL A C 1
ATOM 1610 O O . VAL A 1 200 ? -16.209 5.836 6.016 1.00 90.31 200 VAL A O 1
ATOM 1613 N N . PRO A 1 201 ? -17.455 7.359 7.053 1.00 82.75 201 PRO A N 1
ATOM 1614 C CA . PRO A 1 201 ? -18.712 6.768 6.600 1.00 82.75 201 PRO A CA 1
ATOM 1615 C C . PRO A 1 201 ? -18.870 6.876 5.076 1.00 82.75 201 PRO A C 1
ATOM 1617 O O . PRO A 1 201 ? -18.800 7.976 4.528 1.00 82.75 201 PRO A O 1
ATOM 1620 N N . SER A 1 202 ? -19.175 5.762 4.407 1.00 69.19 202 SER A N 1
ATOM 1621 C CA . SER A 1 202 ? -19.403 5.698 2.952 1.00 69.19 202 SER A CA 1
ATOM 1622 C C . SER A 1 202 ? -20.627 6.497 2.476 1.00 69.19 202 SER A C 1
ATOM 1624 O O . SER A 1 202 ? -20.716 6.863 1.308 1.00 69.19 202 SER A O 1
ATOM 1626 N N . ASN A 1 203 ? -21.560 6.822 3.381 1.00 55.16 203 ASN A N 1
ATOM 1627 C CA . ASN A 1 203 ? -22.807 7.534 3.066 1.00 55.16 203 ASN A CA 1
ATOM 1628 C C . ASN A 1 203 ? -22.638 9.039 2.811 1.00 55.16 203 ASN A C 1
ATOM 1630 O O . ASN A 1 203 ? -23.611 9.716 2.475 1.00 55.16 203 ASN A O 1
ATOM 1634 N N . LYS A 1 204 ? -21.430 9.589 2.953 1.00 45.88 204 LYS A N 1
ATOM 1635 C CA . LYS A 1 204 ? -21.143 10.943 2.479 1.00 45.88 204 LYS A CA 1
ATOM 1636 C C . LYS A 1 204 ? -20.536 10.823 1.091 1.00 45.88 204 LYS A C 1
ATOM 1638 O O . LYS A 1 204 ? -19.409 10.361 0.958 1.00 45.88 204 LYS A O 1
ATOM 1643 N N . ARG A 1 205 ? -21.299 11.233 0.071 1.00 35.81 205 ARG A N 1
ATOM 1644 C CA . ARG A 1 205 ? -20.798 11.469 -1.289 1.00 35.81 205 ARG A CA 1
ATOM 1645 C C . ARG A 1 205 ? -19.552 12.355 -1.186 1.00 35.81 205 ARG A C 1
ATOM 1647 O O . ARG A 1 205 ? -19.673 13.563 -1.022 1.00 35.81 205 ARG A O 1
ATOM 1654 N N . TYR A 1 206 ? -18.373 11.750 -1.227 1.00 39.66 206 TYR A N 1
ATOM 1655 C CA . TYR A 1 206 ? -17.144 12.461 -1.525 1.00 39.66 206 TYR A CA 1
ATOM 1656 C C . TYR A 1 206 ? -17.107 12.584 -3.045 1.00 39.66 206 TYR A C 1
ATOM 1658 O O . TYR A 1 206 ? -16.749 11.636 -3.740 1.00 39.66 206 TYR A O 1
ATOM 1666 N N . SER A 1 207 ? -17.568 13.725 -3.555 1.00 27.41 207 SER A N 1
ATOM 1667 C CA . SER A 1 207 ? -17.078 14.203 -4.843 1.00 27.41 207 SER A CA 1
ATOM 1668 C C . SER A 1 207 ? -15.667 14.747 -4.597 1.00 27.41 207 SER A C 1
ATOM 1670 O O . SER A 1 207 ? -15.512 15.507 -3.635 1.00 27.41 207 SER A O 1
ATOM 1672 N N . PRO A 1 208 ? -14.654 14.298 -5.359 1.00 41.53 208 PRO A N 1
ATOM 1673 C CA . PRO A 1 208 ? -13.336 14.924 -5.351 1.00 41.53 208 PRO A CA 1
ATOM 1674 C C . PRO A 1 208 ? -13.420 16.396 -5.768 1.00 41.53 208 PRO A C 1
ATOM 1676 O O . PRO A 1 208 ? -14.360 16.744 -6.523 1.00 41.53 208 PRO A O 1
#

Solvent-accessible surface area (backbone atoms only — not comparable to full-atom values): 12195 Å² total; per-residue (Å²): 134,87,89,77,92,77,89,79,87,80,80,84,78,82,84,76,82,69,82,76,82,73,81,80,70,74,80,74,64,38,55,27,59,35,34,35,45,54,62,62,41,43,33,38,44,33,40,79,51,72,51,78,61,58,85,85,49,96,81,70,67,74,68,36,29,50,78,48,66,47,67,46,47,79,78,43,85,49,39,49,33,38,31,34,29,34,41,37,70,71,55,44,49,53,51,45,53,54,48,34,58,48,28,76,75,74,59,75,83,69,73,59,64,65,58,53,48,52,38,55,69,71,26,47,65,38,41,42,36,34,29,39,38,32,75,59,56,91,92,40,73,61,46,79,45,82,34,33,33,38,33,33,14,39,55,30,79,75,59,54,77,66,32,47,83,41,79,43,56,99,79,27,40,42,39,40,52,83,38,68,75,72,76,62,53,37,20,45,32,60,58,73,98,49,52,56,45,37,34,45,62,82,87,57,86,76,75,133

pLDDT: mean 82.29, std 19.59, range [27.41, 97.25]

Nearest PDB structures (foldseek):
  5d39-assembly3_D  TM=3.051E-01  e=3.203E+00  Homo sapiens
  4o3w-assembly2_B  TM=2.033E-01  e=2.066E+00  Actinobacillus suis
  5d39-assembly2_C  TM=3.044E-01  e=5.854E+00  Homo sapiens
  2zf4-assembly3_F  TM=2.407E-01  e=4.213E+00  Chromobacterium violaceum
  2zho-assembly2_D  TM=2.198E-01  e=9.075E+00  Thermus thermophilus

Radius of gyration: 25.98 Å; Cα contacts (8 Å, |Δi|>4): 363; chains: 1; bounding box: 58×42×110 Å

Foldseek 3Di:
DDDDDDDDDDDDDDPPPDPDDDDPPPQDAAALAQWADEAFFKKKKFWPFFDDAPPPDPPDADQGKHKDWQQWDWPDDGRGITMITGHDLVRNLVVLVVVQVVCVVVPDDRDDSVVSVVCLQVQNKIWIWIWTWDPADDPRHIDIGTAFIRIHTHDHPVSQVQWDKDAADPQARWYDTPHHNPPITIHMATDDPGRIITGHDPPDPPDD